Protein AF-0000000084756864 (afdb_homodimer)

Structure (mmCIF, N/CA/C/O backbone):
data_AF-0000000084756864-model_v1
#
loop_
_entity.id
_entity.type
_entity.pdbx_description
1 polymer 'Transcriptional regulator, MarR family protein'
#
loop_
_atom_site.group_PDB
_atom_site.id
_atom_site.type_symbol
_atom_site.label_atom_id
_atom_site.label_alt_id
_atom_site.label_comp_id
_atom_site.label_asym_id
_atom_site.label_entity_id
_atom_site.label_seq_id
_atom_site.pdbx_PDB_ins_code
_atom_site.Cartn_x
_atom_site.Cartn_y
_atom_site.Cartn_z
_atom_site.occupancy
_atom_site.B_iso_or_equiv
_atom_site.auth_seq_id
_atom_site.auth_comp_id
_atom_site.auth_asym_id
_atom_site.auth_atom_id
_atom_site.pdbx_PDB_model_num
ATOM 1 N N . MET A 1 1 ? 2.867 14.766 -10.344 1 48.03 1 MET A N 1
ATOM 2 C CA . MET A 1 1 ? 3.174 15.164 -8.977 1 48.03 1 MET A CA 1
ATOM 3 C C . MET A 1 1 ? 4.668 15.43 -8.812 1 48.03 1 MET A C 1
ATOM 5 O O . MET A 1 1 ? 5.496 14.75 -9.414 1 48.03 1 MET A O 1
ATOM 9 N N . ASP A 1 2 ? 5.016 16.641 -8.594 1 51.66 2 ASP A N 1
ATOM 10 C CA . ASP A 1 2 ? 6.434 16.953 -8.422 1 51.66 2 ASP A CA 1
ATOM 11 C C . ASP A 1 2 ? 7.059 16.078 -7.34 1 51.66 2 ASP A C 1
ATOM 13 O O . ASP A 1 2 ? 6.906 16.344 -6.148 1 51.66 2 ASP A O 1
ATOM 17 N N . ASN A 1 3 ? 7.469 14.797 -7.668 1 53.56 3 ASN A N 1
ATOM 18 C CA . ASN A 1 3 ? 8 13.758 -6.793 1 53.56 3 ASN A CA 1
ATOM 19 C C . ASN A 1 3 ? 9.234 14.234 -6.039 1 53.56 3 ASN A C 1
ATOM 21 O O . ASN A 1 3 ? 9.672 13.594 -5.082 1 53.56 3 ASN A O 1
ATOM 25 N N . ARG A 1 4 ? 9.773 15.375 -6.488 1 53.78 4 ARG A N 1
ATOM 26 C CA . ARG A 1 4 ? 11.039 15.852 -5.934 1 53.78 4 ARG A CA 1
ATOM 27 C C . ARG A 1 4 ? 10.852 16.328 -4.496 1 53.78 4 ARG A C 1
ATOM 29 O O . ARG A 1 4 ? 11.828 16.469 -3.754 1 53.78 4 ARG A O 1
ATOM 36 N N . GLN A 1 5 ? 9.719 16.406 -4.176 1 69.12 5 GLN A N 1
ATOM 37 C CA . GLN A 1 5 ? 9.562 16.969 -2.842 1 69.12 5 GLN A CA 1
ATOM 38 C C . GLN A 1 5 ? 8.977 15.945 -1.872 1 69.12 5 GLN A C 1
ATOM 40 O O . GLN A 1 5 ? 8.633 16.281 -0.74 1 69.12 5 GLN A O 1
ATOM 45 N N . LEU A 1 6 ? 9.25 14.711 -2.332 1 83.38 6 LEU A N 1
ATOM 46 C CA . LEU A 1 6 ? 8.672 13.695 -1.466 1 83.38 6 LEU A CA 1
ATOM 47 C C . LEU A 1 6 ? 9.68 13.227 -0.426 1 83.38 6 LEU A C 1
ATOM 49 O O . LEU A 1 6 ? 10.859 13.062 -0.732 1 83.38 6 LEU A O 1
ATOM 53 N N . ASN A 1 7 ? 9.242 13.094 0.757 1 89.69 7 ASN A N 1
ATOM 54 C CA . ASN A 1 7 ? 10.125 12.484 1.751 1 89.69 7 ASN A CA 1
ATOM 55 C C . ASN A 1 7 ? 10.234 10.977 1.562 1 89.69 7 ASN A C 1
ATOM 57 O O . ASN A 1 7 ? 9.539 10.398 0.721 1 89.69 7 ASN A O 1
ATOM 61 N N . PHE A 1 8 ? 11.156 10.344 2.271 1 94.62 8 PHE A N 1
ATOM 62 C CA . PHE A 1 8 ? 11.523 8.938 2.094 1 94.62 8 PHE A CA 1
ATOM 63 C C . PHE A 1 8 ? 10.297 8.039 2.197 1 94.62 8 PHE A C 1
ATOM 65 O O . PHE A 1 8 ? 10.055 7.215 1.314 1 94.62 8 PHE A O 1
ATOM 72 N N . SER A 1 9 ? 9.523 8.25 3.217 1 94.69 9 SER A N 1
ATOM 73 C CA . SER A 1 9 ? 8.383 7.383 3.467 1 94.69 9 SER A CA 1
ATOM 74 C C . SER A 1 9 ? 7.309 7.559 2.395 1 94.69 9 SER A C 1
ATOM 76 O O . SER A 1 9 ? 6.648 6.594 2.01 1 94.69 9 SER A O 1
ATOM 78 N N . HIS A 1 10 ? 7.145 8.742 1.971 1 90.25 10 HIS A N 1
ATOM 79 C CA . HIS A 1 10 ? 6.18 9 0.91 1 90.25 10 HIS A CA 1
ATOM 80 C C . HIS A 1 10 ? 6.625 8.375 -0.407 1 90.25 10 HIS A C 1
ATOM 82 O O . HIS A 1 10 ? 5.809 7.801 -1.135 1 90.25 10 HIS A O 1
ATOM 88 N N . LEU A 1 11 ? 7.836 8.484 -0.705 1 92.62 11 LEU A N 1
ATOM 89 C CA . LEU A 1 11 ? 8.391 7.879 -1.91 1 92.62 11 LEU A CA 1
ATOM 90 C C . LEU A 1 11 ? 8.242 6.359 -1.875 1 92.62 11 LEU A C 1
ATOM 92 O O . LEU A 1 11 ? 7.875 5.746 -2.877 1 92.62 11 LEU A O 1
ATOM 96 N N . LEU A 1 12 ? 8.617 5.793 -0.747 1 96 12 LEU A N 1
ATOM 97 C CA . LEU A 1 12 ? 8.453 4.359 -0.534 1 96 12 LEU A CA 1
ATOM 98 C C . LEU A 1 12 ? 7.012 3.932 -0.802 1 96 12 LEU A C 1
ATOM 100 O O . LEU A 1 12 ? 6.77 2.975 -1.541 1 96 12 LEU A O 1
ATOM 104 N N . TYR A 1 13 ? 6.117 4.637 -0.302 1 92.5 13 TYR A N 1
ATOM 105 C CA . TYR A 1 13 ? 4.695 4.352 -0.45 1 92.5 13 TYR A CA 1
ATOM 106 C C . TYR A 1 13 ? 4.27 4.453 -1.909 1 92.5 13 TYR A C 1
ATOM 108 O O . TYR A 1 13 ? 3.652 3.527 -2.447 1 92.5 13 TYR A O 1
ATOM 116 N N . LEU A 1 14 ? 4.574 5.562 -2.492 1 89.94 14 LEU A N 1
ATOM 117 C CA . LEU A 1 14 ? 4.125 5.797 -3.861 1 89.94 14 LEU A CA 1
ATOM 118 C C . LEU A 1 14 ? 4.707 4.754 -4.809 1 89.94 14 LEU A C 1
ATOM 120 O O . LEU A 1 14 ? 4.02 4.277 -5.715 1 89.94 14 LEU A O 1
ATOM 124 N N . THR A 1 15 ? 5.988 4.426 -4.637 1 94.88 15 THR A N 1
ATOM 125 C CA . THR A 1 15 ? 6.617 3.438 -5.504 1 94.88 15 THR A CA 1
ATOM 126 C C . THR A 1 15 ? 5.934 2.08 -5.363 1 94.88 15 THR A C 1
ATOM 128 O O . THR A 1 15 ? 5.598 1.444 -6.367 1 94.88 15 THR A O 1
ATOM 131 N N . ALA A 1 16 ? 5.695 1.665 -4.105 1 94.44 16 ALA A N 1
ATOM 132 C CA . ALA A 1 16 ? 5.012 0.398 -3.859 1 94.44 16 ALA A CA 1
ATOM 133 C C . ALA A 1 16 ? 3.59 0.427 -4.41 1 94.44 16 ALA A C 1
ATOM 135 O O . ALA A 1 16 ? 3.123 -0.553 -4.996 1 94.44 16 ALA A O 1
ATOM 136 N N . HIS A 1 17 ? 2.975 1.507 -4.242 1 89.69 17 HIS A N 1
ATOM 137 C CA . HIS A 1 17 ? 1.593 1.677 -4.68 1 89.69 17 HIS A CA 1
ATOM 138 C C . HIS A 1 17 ? 1.479 1.601 -6.199 1 89.69 17 HIS A C 1
ATOM 140 O O . HIS A 1 17 ? 0.663 0.844 -6.727 1 89.69 17 HIS A O 1
ATOM 146 N N . HIS A 1 18 ? 2.26 2.35 -6.863 1 91.56 18 HIS A N 1
ATOM 147 C CA . HIS A 1 18 ? 2.213 2.355 -8.32 1 91.56 18 HIS A CA 1
ATOM 148 C C . HIS A 1 18 ? 2.674 1.019 -8.891 1 91.56 18 HIS A C 1
ATOM 150 O O . HIS A 1 18 ? 2.182 0.582 -9.938 1 91.56 18 HIS A O 1
ATOM 156 N N . TRP A 1 19 ? 3.576 0.36 -8.188 1 94.94 19 TRP A N 1
ATOM 157 C CA . TRP A 1 19 ? 3.988 -0.982 -8.578 1 94.94 19 TRP A CA 1
ATOM 158 C C . TRP A 1 19 ? 2.805 -1.944 -8.555 1 94.94 19 TRP A C 1
ATOM 160 O O . TRP A 1 19 ? 2.574 -2.68 -9.516 1 94.94 19 TRP A O 1
ATOM 170 N N . ARG A 1 20 ? 2.082 -1.943 -7.52 1 91.19 20 ARG A N 1
ATOM 171 C CA . ARG A 1 20 ? 0.898 -2.787 -7.375 1 91.19 20 ARG A CA 1
ATOM 172 C C . ARG A 1 20 ? -0.151 -2.441 -8.43 1 91.19 20 ARG A C 1
ATOM 174 O O . ARG A 1 20 ? -0.788 -3.332 -8.992 1 91.19 20 ARG A O 1
ATOM 181 N N . LEU A 1 21 ? -0.34 -1.173 -8.68 1 89.44 21 LEU A N 1
ATOM 182 C CA . LEU A 1 21 ? -1.29 -0.735 -9.695 1 89.44 21 LEU A CA 1
ATOM 183 C C . LEU A 1 21 ? -0.889 -1.254 -11.07 1 89.44 21 LEU A C 1
ATOM 185 O O . LEU A 1 21 ? -1.748 -1.636 -11.875 1 89.44 21 LEU A O 1
ATOM 189 N N . ALA A 1 22 ? 0.385 -1.188 -11.328 1 93 22 ALA A N 1
ATOM 190 C CA . ALA A 1 22 ? 0.879 -1.677 -12.609 1 93 22 ALA A CA 1
ATOM 191 C C . ALA A 1 22 ? 0.6 -3.168 -12.773 1 93 22 ALA A C 1
ATOM 193 O O . ALA A 1 22 ? 0.204 -3.617 -13.852 1 93 22 ALA A O 1
ATOM 194 N N . VAL A 1 23 ? 0.791 -3.922 -11.727 1 93.94 23 VAL A N 1
ATOM 195 C CA . VAL A 1 23 ? 0.458 -5.344 -11.758 1 93.94 23 VAL A CA 1
ATOM 196 C C . VAL A 1 23 ? -1.039 -5.516 -12.008 1 93.94 23 VAL A C 1
ATOM 198 O O . VAL A 1 23 ? -1.447 -6.312 -12.852 1 93.94 23 VAL A O 1
ATOM 201 N N . ASN A 1 24 ? -1.808 -4.773 -11.289 1 91 24 ASN A N 1
ATOM 202 C CA . ASN A 1 24 ? -3.26 -4.852 -11.414 1 91 24 ASN A CA 1
ATOM 203 C C . ASN A 1 24 ? -3.721 -4.555 -12.836 1 91 24 ASN A C 1
ATOM 205 O O . ASN A 1 24 ? -4.617 -5.223 -13.352 1 91 24 ASN A O 1
ATOM 209 N N . ARG A 1 25 ? -3.109 -3.604 -13.438 1 91.12 25 ARG A N 1
ATOM 210 C CA . ARG A 1 25 ? -3.465 -3.23 -14.805 1 91.12 25 ARG A CA 1
ATOM 211 C C . ARG A 1 25 ? -3.207 -4.379 -15.766 1 91.12 25 ARG A C 1
ATOM 213 O O . ARG A 1 25 ? -3.973 -4.59 -16.719 1 91.12 25 ARG A O 1
ATOM 220 N N . ARG A 1 26 ? -2.188 -5.102 -15.523 1 93.88 26 ARG A N 1
ATOM 221 C CA . ARG A 1 26 ? -1.832 -6.215 -16.391 1 93.88 26 ARG A CA 1
ATOM 222 C C . ARG A 1 26 ? -2.719 -7.426 -16.125 1 93.88 26 ARG A C 1
ATOM 224 O O . ARG A 1 26 ? -2.785 -8.344 -16.938 1 93.88 26 ARG A O 1
ATOM 231 N N . LEU A 1 27 ? -3.383 -7.402 -14.953 1 93.62 27 LEU A N 1
ATOM 232 C CA . LEU A 1 27 ? -4.23 -8.523 -14.57 1 93.62 27 LEU A CA 1
ATOM 233 C C . LEU A 1 27 ? -5.703 -8.195 -14.805 1 93.62 27 LEU A C 1
ATOM 235 O O . LEU A 1 27 ? -6.586 -8.891 -14.289 1 93.62 27 LEU A O 1
ATOM 239 N N . LYS A 1 28 ? -5.973 -7.117 -15.484 1 87.56 28 LYS A N 1
ATOM 240 C CA . LYS A 1 28 ? -7.34 -6.648 -15.703 1 87.56 28 LYS A CA 1
ATOM 241 C C . LYS A 1 28 ? -8.188 -7.727 -16.375 1 87.56 28 LYS A C 1
ATOM 243 O O . LYS A 1 28 ? -9.391 -7.816 -16.109 1 87.56 28 LYS A O 1
ATOM 248 N N . ASN A 1 29 ? -7.609 -8.531 -17.125 1 85.06 29 ASN A N 1
ATOM 249 C CA . ASN A 1 29 ? -8.328 -9.547 -17.891 1 85.06 29 ASN A CA 1
ATOM 250 C C . ASN A 1 29 ? -8.789 -10.695 -17.016 1 85.06 29 ASN A C 1
ATOM 252 O O . ASN A 1 29 ? -9.609 -11.516 -17.422 1 85.06 29 ASN A O 1
ATOM 256 N N . LEU A 1 30 ? -8.32 -10.75 -15.734 1 85.62 30 LEU A N 1
ATOM 257 C CA . LEU A 1 30 ? -8.688 -11.828 -14.828 1 85.62 30 LEU A CA 1
ATOM 258 C C . LEU A 1 30 ? -10.125 -11.656 -14.336 1 85.62 30 LEU A C 1
ATOM 260 O O . LEU A 1 30 ? -10.727 -12.602 -13.828 1 85.62 30 LEU A O 1
ATOM 264 N N . GLY A 1 31 ? -10.648 -10.477 -14.43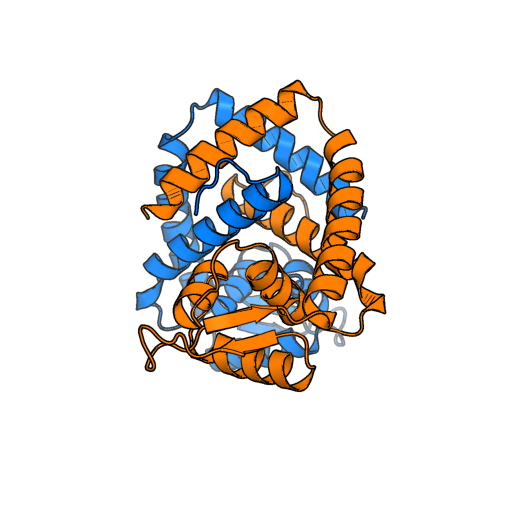 1 83.5 31 GLY A N 1
ATOM 265 C CA . GLY A 1 31 ? -12.016 -10.242 -13.992 1 83.5 31 GLY A CA 1
ATOM 266 C C . GLY A 1 31 ? -12.172 -10.258 -12.484 1 83.5 31 GLY A C 1
ATOM 267 O O . GLY A 1 31 ? -13.25 -10.562 -11.977 1 83.5 31 GLY A O 1
ATOM 268 N N . MET A 1 32 ? -11.148 -10.125 -11.773 1 85.81 32 MET A N 1
ATOM 269 C CA . MET A 1 32 ? -11.234 -10.117 -10.312 1 85.81 32 MET A CA 1
ATOM 270 C C . MET A 1 32 ? -10.539 -8.891 -9.734 1 85.81 32 MET A C 1
ATOM 272 O O . MET A 1 32 ? -9.664 -8.305 -10.375 1 85.81 32 MET A O 1
ATOM 276 N N . SER A 1 33 ? -10.914 -8.578 -8.547 1 85.25 33 SER A N 1
ATOM 277 C CA . SER A 1 33 ? -10.383 -7.391 -7.879 1 85.25 33 SER A CA 1
ATOM 278 C C . SER A 1 33 ? -8.953 -7.625 -7.398 1 85.25 33 SER A C 1
ATOM 280 O O . SER A 1 33 ? -8.516 -8.773 -7.262 1 85.25 33 SER A O 1
ATOM 282 N N . GLN A 1 34 ? -8.312 -6.605 -7.137 1 88.88 34 GLN A N 1
ATOM 283 C CA . GLN A 1 34 ? -6.969 -6.656 -6.566 1 88.88 34 GLN A CA 1
ATOM 284 C C . GLN A 1 34 ? -6.969 -7.398 -5.234 1 88.88 34 GLN A C 1
ATOM 286 O O . GLN A 1 34 ? -6.07 -8.195 -4.961 1 88.88 34 GLN A O 1
ATOM 291 N N . ALA A 1 35 ? -7.961 -7.102 -4.418 1 88.69 35 ALA A N 1
ATOM 292 C CA . ALA A 1 35 ? -8.055 -7.75 -3.113 1 88.69 35 ALA A CA 1
ATOM 293 C C . ALA A 1 35 ? -8.102 -9.273 -3.26 1 88.69 35 ALA A C 1
ATOM 295 O O . ALA A 1 35 ? -7.5 -9.992 -2.463 1 88.69 35 ALA A O 1
ATOM 296 N N . SER A 1 36 ? -8.719 -9.68 -4.309 1 92.5 36 SER A N 1
ATOM 297 C CA . SER A 1 36 ? -8.898 -11.109 -4.523 1 92.5 36 SER A CA 1
ATOM 298 C C . SER A 1 36 ? -7.582 -11.781 -4.887 1 92.5 36 SER A C 1
ATOM 300 O O . SER A 1 36 ? -7.156 -12.727 -4.219 1 92.5 36 SER A O 1
ATOM 302 N N . TRP A 1 37 ? -6.941 -11.289 -5.906 1 93.5 37 TRP A N 1
ATOM 303 C CA . TRP A 1 37 ? -5.734 -12 -6.324 1 93.5 37 TRP A CA 1
ATOM 304 C C . TRP A 1 37 ? -4.613 -11.812 -5.305 1 93.5 37 TRP A C 1
ATOM 306 O O . TRP A 1 37 ? -3.75 -12.68 -5.16 1 93.5 37 TRP A O 1
ATOM 316 N N . VAL A 1 38 ? -4.641 -10.758 -4.586 1 92.5 38 VAL A N 1
ATOM 317 C CA . VAL A 1 38 ? -3.664 -10.57 -3.518 1 92.5 38 VAL A CA 1
ATOM 318 C C . VAL A 1 38 ? -3.879 -11.625 -2.432 1 92.5 38 VAL A C 1
ATOM 320 O O . VAL A 1 38 ? -2.924 -12.25 -1.968 1 92.5 38 VAL A O 1
ATOM 323 N N . ALA A 1 39 ? -5.082 -11.805 -2.066 1 94.44 39 ALA A N 1
ATOM 324 C CA . ALA A 1 39 ? -5.402 -12.773 -1.024 1 94.44 39 ALA A CA 1
ATOM 325 C C . ALA A 1 39 ? -5.078 -14.195 -1.479 1 94.44 39 ALA A C 1
ATOM 327 O O . ALA A 1 39 ? -4.48 -14.969 -0.731 1 94.44 39 ALA A O 1
ATOM 328 N N . VAL A 1 40 ? -5.438 -14.469 -2.672 1 96.31 40 VAL A N 1
ATOM 329 C CA . VAL A 1 40 ? -5.152 -15.797 -3.215 1 96.31 40 VAL A CA 1
ATOM 330 C C . VAL A 1 40 ? -3.643 -16.031 -3.246 1 96.31 40 VAL A C 1
ATOM 332 O O . VAL A 1 40 ? -3.166 -17.109 -2.871 1 96.31 40 VAL A O 1
ATOM 335 N N . SER A 1 41 ? -2.957 -15.031 -3.678 1 94.94 41 SER A N 1
ATOM 336 C CA . SER A 1 41 ? -1.504 -15.141 -3.768 1 94.94 41 SER A CA 1
ATOM 337 C C . SER A 1 41 ? -0.88 -15.359 -2.393 1 94.94 41 SER A C 1
ATOM 339 O O . SER A 1 41 ? 0.043 -16.156 -2.244 1 94.94 41 SER A O 1
ATOM 341 N N . ALA A 1 42 ? -1.378 -14.648 -1.424 1 93.25 42 ALA A N 1
ATOM 342 C CA . ALA A 1 42 ? -0.88 -14.797 -0.059 1 93.25 42 ALA A CA 1
ATOM 343 C C . ALA A 1 42 ? -1.105 -16.219 0.456 1 93.25 42 ALA A C 1
ATOM 345 O O . ALA A 1 42 ? -0.222 -16.797 1.088 1 93.25 42 ALA A O 1
ATOM 346 N N . ILE A 1 43 ? -2.207 -16.734 0.165 1 95.44 43 ILE A N 1
ATOM 347 C CA . ILE A 1 43 ? -2.553 -18.078 0.611 1 95.44 43 ILE A CA 1
ATOM 348 C C . ILE A 1 43 ? -1.698 -19.094 -0.13 1 95.44 43 ILE A C 1
ATOM 350 O O . ILE A 1 43 ? -1.122 -20 0.487 1 95.44 43 ILE A O 1
ATOM 354 N N . ALA A 1 44 ? -1.584 -18.938 -1.419 1 95.06 44 ALA A N 1
ATOM 355 C CA . ALA A 1 44 ? -0.941 -19.922 -2.293 1 95.06 44 ALA A CA 1
ATOM 356 C C . ALA A 1 44 ? 0.568 -19.938 -2.07 1 95.06 44 ALA A C 1
ATOM 358 O O . ALA A 1 44 ? 1.201 -21 -2.189 1 95.06 44 ALA A O 1
ATOM 359 N N . ARG A 1 45 ? 1.112 -18.844 -1.804 1 90.62 45 ARG A N 1
ATOM 360 C CA . ARG A 1 45 ? 2.566 -18.75 -1.738 1 90.62 45 ARG A CA 1
ATOM 361 C C . ARG A 1 45 ? 3.096 -19.312 -0.424 1 90.62 45 ARG A C 1
ATOM 363 O O . ARG A 1 45 ? 4.281 -19.641 -0.313 1 90.62 45 ARG A O 1
ATOM 370 N N . ASN A 1 46 ? 2.24 -19.359 0.567 1 87.88 46 ASN A N 1
ATOM 371 C CA . ASN A 1 46 ? 2.682 -19.859 1.86 1 87.88 46 ASN A CA 1
ATOM 372 C C . ASN A 1 46 ? 2.752 -21.391 1.865 1 87.88 46 ASN A C 1
ATOM 374 O O . ASN A 1 46 ? 1.837 -22.062 1.386 1 87.88 46 ASN A O 1
ATOM 378 N N . GLU A 1 47 ? 3.904 -21.828 2.393 1 85.31 47 GLU A N 1
ATOM 379 C CA . GLU A 1 47 ? 4.082 -23.281 2.465 1 85.31 47 GLU A CA 1
ATOM 380 C C . GLU A 1 47 ? 3.078 -23.906 3.422 1 85.31 47 GLU A C 1
ATOM 382 O O . GLU A 1 47 ? 2.508 -24.969 3.125 1 85.31 47 GLU A O 1
ATOM 387 N N . GLN A 1 48 ? 2.871 -23.312 4.562 1 88.75 48 GLN A N 1
ATOM 388 C CA . GLN A 1 48 ? 1.88 -23.766 5.531 1 88.75 48 GLN A CA 1
ATOM 389 C C . GLN A 1 48 ? 0.563 -23.016 5.367 1 88.75 48 GLN A C 1
ATOM 391 O O . GLN A 1 48 ? 0.559 -21.797 5.152 1 88.75 48 GLN A O 1
ATOM 396 N N . PRO A 1 49 ? -0.524 -23.781 5.469 1 92.62 49 PRO A N 1
ATOM 397 C CA . PRO A 1 49 ? -1.82 -23.109 5.359 1 92.62 49 PRO A CA 1
ATOM 398 C C . PRO A 1 49 ? -2.018 -22.031 6.426 1 92.62 49 PRO A C 1
ATOM 400 O O . PRO A 1 49 ? -1.559 -22.188 7.559 1 92.62 49 PRO A O 1
ATOM 403 N N . LEU A 1 50 ? -2.674 -20.953 6.004 1 93.25 50 LEU A N 1
ATOM 404 C CA . LEU A 1 50 ? -2.92 -19.828 6.895 1 93.25 50 LEU A CA 1
ATOM 405 C C . LEU A 1 50 ? -4.312 -19.922 7.512 1 93.25 50 LEU A C 1
ATOM 407 O O . LEU A 1 50 ? -5.258 -20.359 6.855 1 93.25 50 LEU A O 1
ATOM 411 N N . SER A 1 51 ? -4.336 -19.453 8.758 1 93.69 51 SER A N 1
ATOM 412 C CA . SER A 1 51 ? -5.645 -19.156 9.328 1 93.69 51 SER A CA 1
ATOM 413 C C . SER A 1 51 ? -6.18 -17.812 8.812 1 93.69 51 SER A C 1
ATOM 415 O O . SER A 1 51 ? -5.441 -17.047 8.195 1 93.69 51 SER A O 1
ATOM 417 N N . GLN A 1 52 ? -7.492 -17.656 9.055 1 93.12 52 GLN A N 1
ATOM 418 C CA . GLN A 1 52 ? -8.078 -16.375 8.664 1 93.12 52 GLN A CA 1
ATOM 419 C C . GLN A 1 52 ? -7.367 -15.219 9.359 1 93.12 52 GLN A C 1
ATOM 421 O O . GLN A 1 52 ? -7.102 -14.188 8.742 1 93.12 52 GLN A O 1
ATOM 426 N N . SER A 1 53 ? -7.012 -15.445 10.602 1 91.5 53 SER A N 1
ATOM 427 C CA . SER A 1 53 ? -6.332 -14.406 11.367 1 91.5 53 SER A CA 1
ATOM 428 C C . SER A 1 53 ? -4.93 -14.148 10.828 1 91.5 53 SER A C 1
ATOM 430 O O . SER A 1 53 ? -4.5 -13 10.734 1 91.5 53 SER A O 1
ATOM 432 N N . GLU A 1 54 ? -4.262 -15.148 10.492 1 89.62 54 GLU A N 1
ATOM 433 C CA . GLU A 1 54 ? -2.922 -15.016 9.93 1 89.62 54 GLU A CA 1
ATOM 434 C C . GLU A 1 54 ? -2.957 -14.328 8.57 1 89.62 54 GLU A C 1
ATOM 436 O O . GLU A 1 54 ? -2.078 -13.523 8.25 1 89.62 54 GLU A O 1
ATOM 441 N N . LEU A 1 55 ? -3.92 -14.641 7.77 1 92.38 55 LEU A N 1
ATOM 442 C CA . LEU A 1 55 ? -4.078 -13.977 6.48 1 92.38 55 LEU A CA 1
ATOM 443 C C . LEU A 1 55 ? -4.348 -12.484 6.668 1 92.38 55 LEU A C 1
ATOM 445 O O . LEU A 1 55 ? -3.754 -11.648 5.984 1 92.38 55 LEU A O 1
ATOM 449 N N . ALA A 1 56 ? -5.215 -12.188 7.598 1 88.5 56 ALA A N 1
ATOM 450 C CA . ALA A 1 56 ? -5.535 -10.797 7.895 1 88.5 56 ALA A CA 1
ATOM 451 C C . ALA A 1 56 ? -4.293 -10.023 8.32 1 88.5 56 ALA A C 1
ATOM 453 O O . ALA A 1 56 ? -4.062 -8.898 7.867 1 88.5 56 ALA A O 1
ATOM 454 N N . GLN A 1 57 ? -3.494 -10.672 9.133 1 81.81 57 GLN A N 1
ATOM 455 C CA . GLN A 1 57 ? -2.25 -10.07 9.602 1 81.81 57 GLN A CA 1
ATOM 456 C C . GLN A 1 57 ? -1.283 -9.844 8.438 1 81.81 57 GLN A C 1
ATOM 458 O O . GLN A 1 57 ? -0.686 -8.766 8.328 1 81.81 57 GLN A O 1
ATOM 463 N N . GLU A 1 58 ? -1.2 -10.828 7.633 1 83.19 58 GLU A N 1
ATOM 464 C CA . GLU A 1 58 ? -0.293 -10.719 6.492 1 83.19 58 GLU A CA 1
ATOM 465 C C . GLU A 1 58 ? -0.726 -9.609 5.543 1 83.19 58 GLU A C 1
ATOM 467 O O . GLU A 1 58 ? 0.115 -8.906 4.984 1 83.19 58 GLU A O 1
ATOM 472 N N . LEU A 1 59 ? -2.012 -9.406 5.352 1 83.81 59 LEU A N 1
ATOM 473 C CA . LEU A 1 59 ? -2.531 -8.414 4.418 1 83.81 59 LEU A CA 1
ATOM 474 C C . LEU A 1 59 ? -2.691 -7.062 5.098 1 83.81 59 LEU A C 1
ATOM 476 O O . LEU A 1 59 ? -2.936 -6.051 4.43 1 83.81 59 LEU A O 1
ATOM 480 N N . GLY A 1 60 ? -2.539 -7.047 6.406 1 75.19 60 GLY A N 1
ATOM 481 C CA . GLY A 1 60 ? -2.676 -5.801 7.148 1 75.19 60 GLY A CA 1
ATOM 482 C C . GLY A 1 60 ? -4.098 -5.266 7.156 1 75.19 60 GLY A C 1
ATOM 483 O O . GLY A 1 60 ? -4.312 -4.062 7 1 75.19 60 GLY A O 1
ATOM 484 N N . VAL A 1 61 ? -5.012 -6.121 7.215 1 79.06 61 VAL A N 1
ATOM 485 C CA . VAL A 1 61 ? -6.414 -5.711 7.23 1 79.06 61 VAL A CA 1
ATOM 486 C C . VAL A 1 61 ? -7.109 -6.293 8.453 1 79.06 61 VAL A C 1
ATOM 488 O O . VAL A 1 61 ? -6.578 -7.191 9.109 1 79.06 61 VAL A O 1
ATOM 491 N N . GLU A 1 62 ? -8.219 -5.684 8.781 1 78.25 62 GLU A N 1
ATOM 492 C CA . GLU A 1 62 ? -9.008 -6.152 9.914 1 78.25 62 GLU A CA 1
ATOM 493 C C . GLU A 1 62 ? -9.852 -7.371 9.539 1 78.25 62 GLU A C 1
ATOM 495 O O . GLU A 1 62 ? -10.156 -7.578 8.359 1 78.25 62 GLU A O 1
ATOM 500 N N . SER A 1 63 ? -10.227 -8.133 10.547 1 81.44 63 SER A N 1
ATOM 501 C CA . SER A 1 63 ? -11.008 -9.344 10.359 1 81.44 63 SER A CA 1
ATOM 502 C C . SER A 1 63 ? -12.305 -9.055 9.609 1 81.44 63 SER A C 1
ATOM 504 O O . SER A 1 63 ? -12.734 -9.859 8.773 1 81.44 63 SER A O 1
ATOM 506 N N . ALA A 1 64 ? -12.883 -7.988 9.898 1 83.12 64 ALA A N 1
ATOM 507 C CA . ALA A 1 64 ? -14.156 -7.629 9.281 1 83.12 64 ALA A CA 1
ATOM 508 C C . ALA A 1 64 ? -14.016 -7.48 7.766 1 83.12 64 ALA A C 1
ATOM 510 O O . ALA A 1 64 ? -14.977 -7.66 7.023 1 83.12 64 ALA A O 1
ATOM 511 N N . THR A 1 65 ? -12.836 -7.227 7.32 1 83.88 65 THR A N 1
ATOM 512 C CA . THR A 1 65 ? -12.547 -7.062 5.902 1 83.88 65 THR A CA 1
ATOM 513 C C . THR A 1 65 ? -12.195 -8.406 5.262 1 83.88 65 THR A C 1
ATOM 515 O O . THR A 1 65 ? -12.508 -8.641 4.094 1 83.88 65 THR A O 1
ATOM 518 N N . ILE A 1 66 ? -11.609 -9.227 6.047 1 91.12 66 ILE A N 1
ATOM 519 C CA . ILE A 1 66 ? -11.008 -10.43 5.496 1 91.12 66 ILE A CA 1
ATOM 520 C C . ILE A 1 66 ? -12.07 -11.508 5.316 1 91.12 66 ILE A C 1
ATOM 522 O O . ILE A 1 66 ? -12.016 -12.289 4.363 1 91.12 66 ILE A O 1
ATOM 526 N N . VAL A 1 67 ? -13.039 -11.547 6.195 1 93.69 67 VAL A N 1
ATOM 527 C CA . VAL A 1 67 ? -14.016 -12.633 6.203 1 93.69 67 VAL A CA 1
ATOM 528 C C . VAL A 1 67 ? -14.844 -12.586 4.922 1 93.69 67 VAL A C 1
ATOM 530 O O . VAL A 1 67 ? -14.938 -13.586 4.203 1 93.69 67 VAL A O 1
ATOM 533 N N . PRO A 1 68 ? -15.43 -11.469 4.559 1 94.88 68 PRO A N 1
ATOM 534 C CA . PRO A 1 68 ? -16.172 -11.414 3.299 1 94.88 68 PRO A CA 1
ATOM 535 C C . PRO A 1 68 ? -15.305 -11.719 2.084 1 94.88 68 PRO A C 1
ATOM 537 O O . PRO A 1 68 ? -15.773 -12.336 1.121 1 94.88 68 PRO A O 1
ATOM 540 N N . LEU A 1 69 ? -14.156 -11.328 2.127 1 94.62 69 LEU A N 1
ATOM 541 C CA . LEU A 1 69 ? -13.227 -11.594 1.036 1 94.62 69 LEU A CA 1
ATOM 542 C C . LEU A 1 69 ? -12.977 -13.086 0.887 1 94.62 69 LEU A C 1
ATOM 544 O O . LEU A 1 69 ? -13.039 -13.625 -0.221 1 94.62 69 LEU A O 1
ATOM 548 N N . ILE A 1 70 ? -12.734 -13.711 1.998 1 96.31 70 ILE A N 1
ATOM 549 C CA . ILE A 1 70 ? -12.484 -15.148 1.981 1 96.31 70 ILE A CA 1
ATOM 550 C C . ILE A 1 70 ? -13.734 -15.883 1.491 1 96.31 70 ILE A C 1
ATOM 552 O O . ILE A 1 70 ? -13.641 -16.812 0.685 1 96.31 70 ILE A O 1
ATOM 556 N N . ASN A 1 71 ? -14.898 -15.492 2.014 1 96.94 71 ASN A N 1
ATOM 557 C CA . ASN A 1 71 ? -16.156 -16.094 1.566 1 96.94 71 ASN A CA 1
ATOM 558 C C . ASN A 1 71 ? -16.312 -16 0.052 1 96.94 71 ASN A C 1
ATOM 560 O O . ASN A 1 71 ? -16.703 -16.969 -0.599 1 96.94 71 ASN A O 1
ATOM 564 N N . ARG A 1 72 ? -15.977 -14.945 -0.463 1 96.25 72 ARG A N 1
ATOM 565 C CA . ARG A 1 72 ? -16.062 -14.734 -1.904 1 96.25 72 ARG A CA 1
ATOM 566 C C . ARG A 1 72 ? -15.078 -15.633 -2.65 1 96.25 72 ARG A C 1
ATOM 568 O O . ARG A 1 72 ? -15.422 -16.203 -3.693 1 96.25 72 ARG A O 1
ATOM 575 N N . LEU A 1 73 ? -13.883 -15.773 -2.133 1 97.56 73 LEU A N 1
ATOM 576 C CA . LEU A 1 73 ? -12.867 -16.609 -2.771 1 97.56 73 LEU A CA 1
ATOM 577 C C . LEU A 1 73 ? -13.258 -18.078 -2.736 1 97.56 73 LEU A C 1
ATOM 579 O O . LEU A 1 73 ? -12.961 -18.828 -3.67 1 97.56 73 LEU A O 1
ATOM 583 N N . VAL A 1 74 ? -13.883 -18.438 -1.651 1 97.38 74 VAL A N 1
ATOM 584 C CA . VAL A 1 74 ? -14.383 -19.797 -1.534 1 97.38 74 VAL A CA 1
ATOM 585 C C . VAL A 1 74 ? -15.508 -20.016 -2.541 1 97.38 74 VAL A C 1
ATOM 587 O O . VAL A 1 74 ? -15.539 -21.047 -3.223 1 97.38 74 VAL A O 1
ATOM 590 N N . GLU A 1 75 ? -16.391 -19.109 -2.635 1 97.06 75 GLU A N 1
ATOM 591 C CA . GLU A 1 75 ? -17.484 -19.172 -3.598 1 97.06 75 GLU A CA 1
ATOM 592 C C . GLU A 1 75 ? -16.953 -19.266 -5.027 1 97.06 75 GLU A C 1
ATOM 594 O O . GLU A 1 75 ? -17.531 -19.984 -5.852 1 97.06 75 GLU A O 1
ATOM 599 N N . LEU A 1 76 ? -15.867 -18.656 -5.301 1 96.5 76 LEU A N 1
ATOM 600 C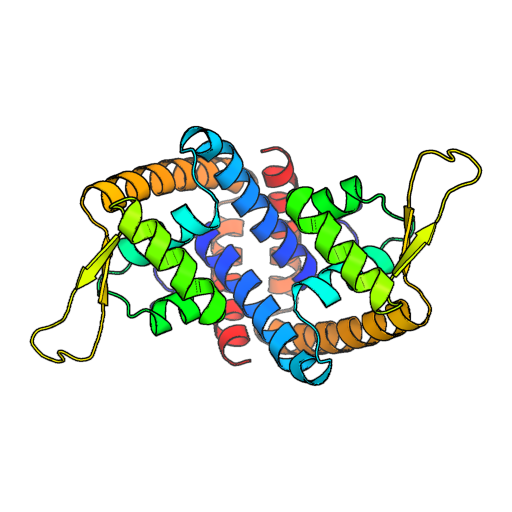 CA . LEU A 1 76 ? -15.258 -18.656 -6.629 1 96.5 76 LEU A CA 1
ATOM 601 C C . LEU A 1 76 ? -14.383 -19.875 -6.828 1 96.5 76 LEU A C 1
ATOM 603 O O . LEU A 1 76 ? -13.734 -20.031 -7.867 1 96.5 76 LEU A O 1
ATOM 607 N N . GLU A 1 77 ? -14.289 -20.703 -5.801 1 97.75 77 GLU A N 1
ATOM 608 C CA . GLU A 1 77 ? -13.547 -21.969 -5.82 1 97.75 77 GLU A CA 1
ATOM 609 C C . GLU A 1 77 ? -12.047 -21.719 -5.977 1 97.75 77 GLU A C 1
ATOM 611 O O . GLU A 1 77 ? -11.352 -22.5 -6.617 1 97.75 77 GLU A O 1
ATOM 616 N N . LEU A 1 78 ? -11.562 -20.641 -5.48 1 98.12 78 LEU A N 1
ATOM 617 C CA . LEU A 1 78 ? -10.141 -20.312 -5.52 1 98.12 78 LEU A CA 1
ATOM 618 C C . LEU A 1 78 ? -9.445 -20.766 -4.238 1 98.12 78 LEU A C 1
ATOM 620 O O . LEU A 1 78 ? -8.242 -21.047 -4.246 1 98.12 78 LEU A O 1
ATOM 624 N N . VAL A 1 79 ? -10.203 -20.719 -3.182 1 98.12 79 VAL A N 1
ATOM 625 C CA . VAL A 1 79 ? -9.711 -21.062 -1.853 1 98.12 79 VAL A CA 1
ATOM 626 C C . VAL A 1 79 ? -10.672 -22.047 -1.183 1 98.12 79 VAL A C 1
ATOM 628 O O . VAL A 1 79 ? -11.875 -22.047 -1.472 1 98.12 79 VAL A O 1
ATOM 631 N N . GLU A 1 80 ? -10.188 -22.859 -0.375 1 97.25 80 GLU A N 1
ATOM 632 C CA . GLU A 1 80 ? -11.016 -23.75 0.437 1 97.25 80 GLU A CA 1
ATOM 633 C C . GLU A 1 80 ? -10.602 -23.703 1.904 1 97.25 80 GLU A C 1
ATOM 635 O O . GLU A 1 80 ? -9.438 -23.438 2.219 1 97.25 80 GLU A O 1
ATOM 640 N N . ARG A 1 81 ? -11.594 -23.875 2.705 1 95.44 81 ARG A N 1
ATOM 641 C CA . ARG A 1 81 ? -11.352 -24 4.137 1 95.44 81 ARG A CA 1
ATOM 642 C C . ARG A 1 81 ? -11.148 -25.469 4.527 1 95.44 81 ARG A C 1
ATOM 644 O O . ARG A 1 81 ? -11.922 -26.328 4.109 1 95.44 81 ARG A O 1
ATOM 651 N N . VAL A 1 82 ? -10.062 -25.625 5.246 1 93.12 82 VAL A N 1
ATOM 652 C CA . VAL A 1 82 ? -9.797 -27 5.656 1 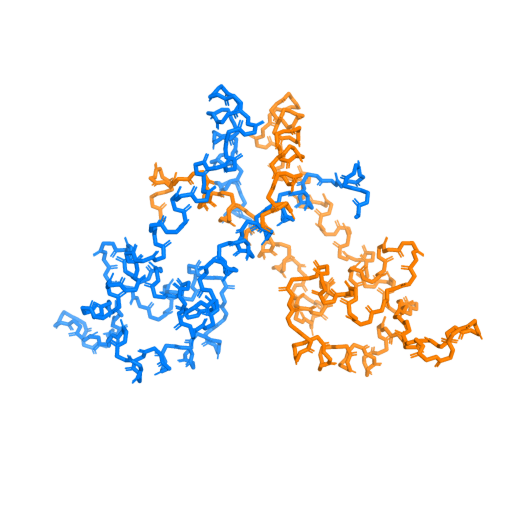93.12 82 VAL A CA 1
ATOM 653 C C . VAL A 1 82 ? -9.633 -27.062 7.172 1 93.12 82 VAL A C 1
ATOM 655 O O . VAL A 1 82 ? -9.164 -26.109 7.793 1 93.12 82 VAL A O 1
ATOM 658 N N . LYS A 1 83 ? -10.164 -28.125 7.805 1 86.5 83 LYS A N 1
ATOM 659 C CA . LYS A 1 83 ? -10.008 -28.375 9.234 1 86.5 83 LYS A CA 1
ATOM 660 C C . LYS A 1 83 ? -8.914 -29.422 9.484 1 86.5 83 LYS A C 1
ATOM 662 O O . LYS A 1 83 ? -9.031 -30.562 9.062 1 86.5 83 LYS A O 1
ATOM 667 N N . PRO A 1 84 ? -7.836 -28.844 10.102 1 76.19 84 PRO A N 1
ATOM 668 C CA . PRO A 1 84 ? -6.824 -29.859 10.398 1 76.19 84 PRO A CA 1
ATOM 669 C C . PRO A 1 84 ? -7.277 -30.844 11.469 1 76.19 84 PRO A C 1
ATOM 671 O O . PRO A 1 84 ? -8.102 -30.5 12.32 1 76.19 84 PRO A O 1
ATOM 674 N N . ASP A 1 85 ? -6.871 -32.031 11.242 1 74.19 85 ASP A N 1
ATOM 675 C CA . ASP A 1 85 ? -7.211 -33.094 12.172 1 74.19 85 ASP A CA 1
ATOM 676 C C . ASP A 1 85 ? -6.742 -32.75 13.586 1 74.19 85 ASP A C 1
ATOM 678 O O . ASP A 1 85 ? -7.383 -33.156 14.562 1 74.19 85 ASP A O 1
ATOM 682 N N . SER A 1 86 ? -5.648 -32.125 13.609 1 72.5 86 SER A N 1
ATOM 683 C CA . SER A 1 86 ? -5.02 -31.859 14.891 1 72.5 86 SER A CA 1
ATOM 684 C C . SER A 1 86 ? -5.809 -30.828 15.688 1 72.5 86 SER A C 1
ATOM 686 O O . SER A 1 86 ? -5.738 -30.797 16.922 1 72.5 86 SER A O 1
ATOM 688 N N . ASP A 1 87 ? -6.336 -29.922 15.07 1 67 87 ASP A N 1
ATOM 689 C CA . ASP A 1 87 ? -7.117 -28.875 15.719 1 67 87 ASP A CA 1
ATOM 690 C C . ASP A 1 87 ? -8.352 -28.516 14.891 1 67 87 ASP A C 1
ATOM 692 O O . ASP A 1 87 ? -8.281 -27.672 13.992 1 67 87 ASP A O 1
ATOM 696 N N . LYS A 1 88 ? -9.414 -29.234 15.273 1 67.25 88 LYS A N 1
ATOM 697 C CA . LYS A 1 88 ? -10.648 -29.109 14.5 1 67.25 88 LYS A CA 1
ATOM 698 C C . LYS A 1 88 ? -11.25 -27.719 14.633 1 67.25 88 LYS A C 1
ATOM 700 O O . LYS A 1 88 ? -12.18 -27.375 13.906 1 67.25 88 LYS A O 1
ATOM 705 N N . ARG A 1 89 ? -10.617 -26.984 15.484 1 63.34 89 ARG A N 1
ATOM 706 C CA . ARG A 1 89 ? -11.18 -25.656 15.688 1 63.34 89 ARG A CA 1
ATOM 707 C C . ARG A 1 89 ? -10.523 -24.641 14.766 1 63.34 89 ARG A C 1
ATOM 709 O O . ARG A 1 89 ? -11.078 -23.562 14.516 1 63.34 89 ARG A O 1
ATOM 716 N N . LYS A 1 90 ? -9.5 -25.109 14.195 1 77.38 90 LYS A N 1
ATOM 717 C CA . LYS A 1 90 ? -8.789 -24.156 13.352 1 77.38 90 LYS A CA 1
ATOM 718 C C . LYS A 1 90 ? -9.219 -24.281 11.891 1 77.38 90 LYS A C 1
ATOM 720 O O . LYS A 1 90 ? -9.352 -25.391 11.375 1 77.38 90 LYS A O 1
ATOM 725 N N . ARG A 1 91 ? -9.703 -23.25 11.383 1 87.44 91 ARG A N 1
ATOM 726 C CA . ARG A 1 91 ? -10.008 -23.219 9.953 1 87.44 91 ARG A CA 1
ATOM 727 C C . ARG A 1 91 ? -8.852 -22.609 9.164 1 87.44 91 ARG A C 1
ATOM 729 O O . ARG A 1 91 ? -8.492 -21.453 9.375 1 87.44 91 ARG A O 1
ATOM 736 N N . LEU A 1 92 ? -8.273 -23.5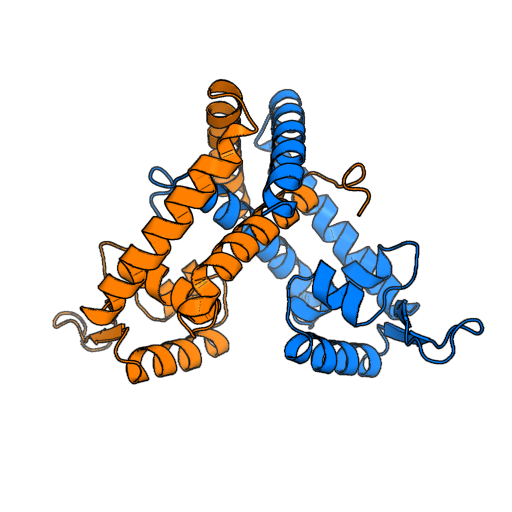94 8.383 1 94.62 92 LEU A N 1
ATOM 737 C CA . LEU A 1 92 ? -7.129 -23.156 7.59 1 94.62 92 LEU A CA 1
ATOM 738 C C . LEU A 1 92 ? -7.527 -22.906 6.141 1 94.62 92 LEU A C 1
ATOM 740 O O . LEU A 1 92 ? -8.516 -23.469 5.66 1 94.62 92 LEU A O 1
ATOM 744 N N . LEU A 1 93 ? -6.805 -22.047 5.52 1 97.06 93 LEU A N 1
ATOM 745 C CA . LEU A 1 93 ? -7.082 -21.672 4.141 1 97.06 93 LEU A CA 1
ATOM 746 C C . LEU A 1 93 ? -6.062 -22.281 3.189 1 97.06 93 LEU A C 1
ATOM 748 O O . LEU A 1 93 ? -4.855 -22.203 3.424 1 97.06 93 LEU A O 1
ATOM 752 N N . VAL A 1 94 ? -6.57 -22.953 2.154 1 96.75 94 VAL A N 1
ATOM 753 C CA . VAL A 1 94 ? -5.691 -23.531 1.145 1 96.75 94 VAL A CA 1
ATOM 754 C C . VAL A 1 94 ? -6.16 -23.109 -0.248 1 96.75 94 VAL A C 1
ATOM 756 O O . VAL A 1 94 ? -7.363 -23 -0.497 1 96.75 94 VAL A O 1
ATOM 759 N N . ALA A 1 95 ? -5.152 -22.906 -1.104 1 97.69 95 ALA A N 1
ATOM 760 C CA . ALA A 1 95 ? -5.5 -22.625 -2.496 1 97.69 95 ALA A CA 1
ATOM 761 C C . ALA A 1 95 ? -5.934 -23.906 -3.219 1 97.69 95 ALA A C 1
ATOM 763 O O . ALA A 1 95 ? -5.289 -24.938 -3.088 1 97.69 95 ALA A O 1
ATOM 764 N N . THR A 1 96 ? -7.066 -23.797 -3.906 1 97.69 96 THR A N 1
ATOM 765 C CA . THR A 1 96 ? -7.473 -24.906 -4.773 1 97.69 96 THR A CA 1
ATOM 766 C C . THR A 1 96 ? -6.594 -24.969 -6.016 1 97.69 96 THR A C 1
ATOM 768 O O . THR A 1 96 ? -5.688 -24.141 -6.188 1 97.69 96 THR A O 1
ATOM 771 N N . ALA A 1 97 ? -6.852 -26.016 -6.852 1 97.81 97 ALA A N 1
ATOM 772 C CA . ALA A 1 97 ? -6.156 -26.078 -8.133 1 97.81 97 ALA A CA 1
ATOM 773 C C . ALA A 1 97 ? -6.402 -24.828 -8.953 1 97.81 97 ALA A C 1
ATOM 775 O O . ALA A 1 97 ? -5.484 -24.297 -9.594 1 97.81 97 ALA A O 1
ATOM 776 N N . LYS A 1 98 ? -7.637 -24.359 -8.859 1 97.44 98 LYS A N 1
ATOM 777 C CA . LYS A 1 98 ? -8 -23.109 -9.547 1 97.44 98 LYS A CA 1
ATOM 778 C C . LYS A 1 98 ? -7.285 -21.922 -8.938 1 97.44 98 LYS A C 1
ATOM 780 O O . LYS A 1 98 ? -6.82 -21.031 -9.664 1 97.44 98 LYS A O 1
ATOM 785 N N . GLY A 1 99 ? -7.191 -21.906 -7.652 1 97.44 99 GLY A N 1
ATOM 786 C CA . GLY A 1 99 ? -6.461 -20.859 -6.953 1 97.44 99 GLY A CA 1
ATOM 787 C C . GLY A 1 99 ? -4.977 -20.859 -7.273 1 97.44 99 GLY A C 1
ATOM 788 O O . GLY A 1 99 ? -4.379 -19.781 -7.434 1 97.44 99 GLY A O 1
ATOM 789 N N . MET A 1 100 ? -4.441 -22.047 -7.406 1 97.38 100 MET A N 1
ATOM 790 C CA . MET A 1 100 ? -3.025 -22.172 -7.742 1 97.38 100 MET A CA 1
ATOM 791 C C . MET A 1 100 ? -2.764 -21.703 -9.172 1 97.38 100 MET A C 1
ATOM 793 O O . MET A 1 100 ? -1.737 -21.078 -9.438 1 97.38 100 MET A O 1
ATOM 797 N N . ALA A 1 101 ? -3.65 -22 -10.023 1 96.81 101 ALA A N 1
ATOM 798 C CA . ALA A 1 101 ? -3.529 -21.531 -11.406 1 96.81 101 ALA A CA 1
ATOM 799 C C . ALA A 1 101 ? -3.539 -20 -11.461 1 96.81 101 ALA A C 1
ATOM 801 O O . ALA A 1 101 ? -2.744 -19.406 -12.188 1 96.81 101 ALA A O 1
ATOM 802 N N . LEU A 1 102 ? -4.434 -19.422 -10.68 1 96.12 102 LEU A N 1
ATOM 803 C CA . LEU A 1 102 ? -4.484 -17.969 -10.586 1 96.12 102 LEU A CA 1
ATOM 804 C C . LEU A 1 102 ? -3.178 -17.406 -10.031 1 96.12 102 LEU A C 1
ATOM 806 O O . LEU A 1 102 ? -2.637 -16.438 -10.562 1 96.12 102 LEU A O 1
ATOM 810 N N . PHE A 1 103 ? -2.701 -18.031 -9.055 1 96.44 103 PHE A N 1
ATOM 811 C CA . PHE A 1 103 ? -1.452 -17.609 -8.438 1 96.44 103 PHE A CA 1
ATOM 812 C C . PHE A 1 103 ? -0.314 -17.625 -9.453 1 96.44 103 PHE A C 1
ATOM 814 O O . PHE A 1 103 ? 0.485 -16.688 -9.516 1 96.44 103 PHE A O 1
ATOM 821 N N . HIS A 1 104 ? -0.243 -18.656 -10.211 1 96.44 104 HIS A N 1
ATOM 822 C CA . HIS A 1 104 ? 0.829 -18.766 -11.195 1 96.44 104 HIS A CA 1
ATOM 823 C C . HIS A 1 104 ? 0.716 -17.672 -12.258 1 96.44 104 HIS A C 1
ATOM 825 O O . HIS A 1 104 ? 1.729 -17.156 -12.727 1 96.44 104 HIS A O 1
ATOM 831 N N . GLN A 1 105 ? -0.505 -17.359 -12.617 1 95.75 105 GLN A N 1
ATOM 832 C CA . GLN A 1 105 ? -0.719 -16.266 -13.555 1 95.75 105 GLN A CA 1
ATOM 833 C C . GLN A 1 105 ? -0.265 -14.93 -12.961 1 95.75 105 GLN A C 1
ATOM 835 O O . GLN A 1 105 ? 0.417 -14.148 -13.633 1 95.75 105 GLN A O 1
ATOM 840 N N . VAL A 1 106 ? -0.611 -14.68 -11.758 1 95.38 106 VAL A N 1
ATOM 841 C CA . VAL A 1 106 ? -0.231 -13.453 -11.07 1 95.38 106 VAL A CA 1
ATOM 842 C C . VAL A 1 106 ? 1.289 -13.375 -10.945 1 95.38 106 VAL A C 1
ATOM 844 O O . VAL A 1 106 ? 1.89 -12.328 -11.211 1 95.38 106 VAL A O 1
ATOM 847 N N . LYS A 1 107 ? 1.842 -14.469 -10.57 1 95.19 107 LYS A N 1
ATOM 848 C CA . LYS A 1 107 ? 3.289 -14.539 -10.391 1 95.19 107 LYS A CA 1
ATOM 849 C C . LYS A 1 107 ? 4.02 -14.242 -11.695 1 95.19 107 LYS A C 1
ATOM 851 O O . LYS A 1 107 ? 5.023 -13.531 -11.703 1 95.19 107 LYS A O 1
ATOM 856 N N . ALA A 1 108 ? 3.562 -14.82 -12.766 1 96.44 108 ALA A N 1
ATOM 857 C CA . ALA A 1 108 ? 4.188 -14.609 -14.062 1 96.44 108 ALA A CA 1
ATOM 858 C C . ALA A 1 108 ? 4.148 -13.133 -14.453 1 96.44 108 ALA A C 1
ATOM 860 O O . ALA A 1 108 ? 5.152 -12.578 -14.906 1 96.44 108 ALA A O 1
ATOM 861 N N . 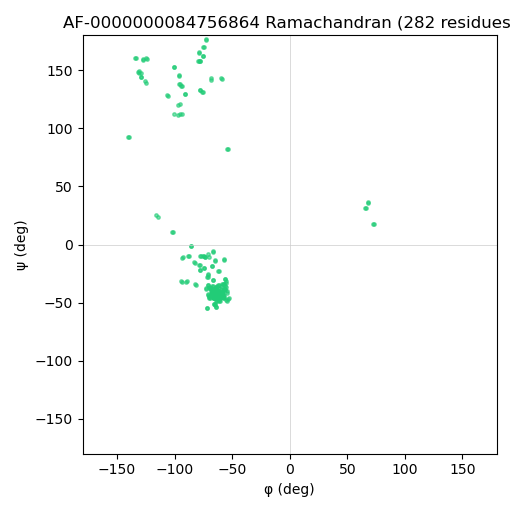VAL A 1 109 ? 2.998 -12.523 -14.266 1 95.94 109 VAL A N 1
ATOM 862 C CA . VAL A 1 109 ? 2.818 -11.117 -14.594 1 95.94 109 VAL A CA 1
ATOM 863 C C . VAL A 1 109 ? 3.703 -10.258 -13.695 1 95.94 109 VAL A C 1
ATOM 865 O O . VAL A 1 109 ? 4.375 -9.336 -14.164 1 95.94 109 VAL A O 1
ATOM 868 N N . ALA A 1 110 ? 3.711 -10.562 -12.422 1 95.5 110 ALA A N 1
ATOM 869 C CA . ALA A 1 110 ? 4.496 -9.812 -11.445 1 95.5 110 ALA A CA 1
ATOM 870 C C . ALA A 1 110 ? 5.988 -9.945 -11.727 1 95.5 110 ALA A C 1
ATOM 872 O O . ALA A 1 110 ? 6.734 -8.961 -11.625 1 95.5 110 ALA A O 1
ATOM 873 N N . ASP A 1 111 ? 6.395 -11.141 -12.062 1 96.25 111 ASP A N 1
ATOM 874 C CA . ASP A 1 111 ? 7.801 -11.383 -12.375 1 96.25 111 ASP A CA 1
ATOM 875 C C . ASP A 1 111 ? 8.234 -10.609 -13.617 1 96.25 111 ASP A C 1
ATOM 877 O O . ASP A 1 111 ? 9.297 -9.992 -13.625 1 96.25 111 ASP A O 1
ATOM 881 N N . ASP A 1 112 ? 7.406 -10.656 -14.617 1 97 112 ASP A N 1
ATOM 882 C CA . ASP A 1 112 ? 7.695 -9.938 -15.859 1 97 112 ASP A CA 1
ATOM 883 C C . ASP A 1 112 ? 7.816 -8.438 -15.609 1 97 112 ASP A C 1
ATOM 885 O O . ASP A 1 112 ? 8.75 -7.793 -16.078 1 97 112 ASP A O 1
ATOM 889 N N . LEU A 1 113 ? 6.898 -7.879 -14.844 1 96.94 113 LEU A N 1
ATOM 890 C CA . LEU A 1 113 ? 6.906 -6.453 -14.539 1 96.94 113 LEU A CA 1
ATOM 891 C C . LEU A 1 113 ? 8.141 -6.078 -13.727 1 96.94 113 LEU A C 1
ATOM 893 O O . LEU A 1 113 ? 8.766 -5.043 -13.977 1 96.94 113 LEU A O 1
ATOM 897 N N . ARG A 1 114 ? 8.43 -6.875 -12.766 1 96.81 114 ARG A N 1
ATOM 898 C CA . ARG A 1 114 ? 9.594 -6.625 -11.922 1 96.81 114 ARG A CA 1
ATOM 899 C C . ARG A 1 114 ? 10.875 -6.566 -12.75 1 96.81 114 ARG A C 1
ATOM 901 O O . ARG A 1 114 ? 11.695 -5.66 -12.57 1 96.81 114 ARG A O 1
ATOM 908 N N . GLU A 1 115 ? 10.969 -7.492 -13.625 1 96.44 115 GLU A N 1
ATOM 909 C CA . GLU A 1 115 ? 12.141 -7.516 -14.492 1 96.44 115 GLU A CA 1
ATOM 910 C C . GLU A 1 115 ? 12.211 -6.262 -15.359 1 96.44 115 GLU A C 1
ATOM 912 O O . GLU A 1 115 ? 13.289 -5.691 -15.547 1 96.44 115 GLU A O 1
ATOM 917 N N . GLU A 1 116 ? 11.109 -5.82 -15.844 1 97.12 116 GLU A N 1
ATOM 918 C CA . GLU A 1 116 ? 11.047 -4.617 -16.672 1 97.12 116 GLU A CA 1
ATOM 919 C C . GLU A 1 116 ? 11.422 -3.375 -15.867 1 97.12 116 GLU A C 1
ATOM 921 O O . GLU A 1 116 ? 12.242 -2.568 -16.312 1 97.12 116 GLU A O 1
ATOM 926 N N . ILE A 1 117 ? 10.906 -3.225 -14.688 1 97.44 117 ILE A N 1
ATOM 927 C CA . ILE A 1 117 ? 11.062 -2.02 -13.875 1 97.44 117 ILE A CA 1
ATOM 928 C C . ILE A 1 117 ? 12.492 -1.943 -13.336 1 97.44 117 ILE A C 1
ATOM 930 O O . ILE A 1 117 ? 13.078 -0.862 -13.281 1 97.44 117 ILE A O 1
ATOM 934 N N . LEU A 1 118 ? 13.031 -3.062 -12.984 1 97.56 118 LEU A N 1
ATOM 935 C CA . LEU A 1 118 ? 14.336 -3.084 -12.32 1 97.56 118 LEU A CA 1
ATOM 936 C C . LEU A 1 118 ? 15.453 -2.787 -13.305 1 97.56 118 LEU A C 1
ATOM 938 O O . LEU A 1 118 ? 16.594 -2.518 -12.898 1 97.56 118 LEU A O 1
ATOM 942 N N . THR A 1 119 ? 15.156 -2.768 -14.633 1 97.12 119 THR A N 1
ATOM 943 C CA . THR A 1 119 ? 16.141 -2.352 -15.617 1 97.12 119 THR A CA 1
ATOM 944 C C . THR A 1 119 ? 16.5 -0.88 -15.438 1 97.12 119 THR A C 1
ATOM 946 O O . THR A 1 119 ? 17.516 -0.412 -15.969 1 97.12 119 THR A O 1
ATOM 949 N N . ALA A 1 120 ? 15.727 -0.134 -14.664 1 97.31 120 ALA A N 1
ATOM 950 C CA . ALA A 1 120 ? 15.922 1.298 -14.453 1 97.31 120 ALA A CA 1
ATOM 951 C C . ALA A 1 120 ? 17.062 1.556 -13.469 1 97.31 120 ALA A C 1
ATOM 953 O O . ALA A 1 120 ? 17.531 2.689 -13.336 1 97.31 120 ALA A O 1
ATOM 954 N N . ILE A 1 121 ? 17.531 0.481 -12.828 1 98 121 ILE A N 1
ATOM 955 C CA . ILE A 1 121 ? 18.609 0.644 -11.859 1 98 121 ILE A CA 1
ATOM 956 C C . ILE A 1 121 ? 19.688 -0.413 -12.094 1 98 121 ILE A C 1
ATOM 958 O O . ILE A 1 121 ? 19.422 -1.437 -12.734 1 98 121 ILE A O 1
ATOM 962 N N . THR A 1 122 ? 20.922 -0.2 -11.586 1 98.12 122 THR A N 1
ATOM 963 C CA . THR A 1 122 ? 22.016 -1.141 -11.75 1 98.12 122 THR A CA 1
ATOM 964 C C . THR A 1 122 ? 21.875 -2.312 -10.781 1 98.12 122 THR A C 1
ATOM 966 O O . THR A 1 122 ? 21.172 -2.211 -9.773 1 98.12 122 THR A O 1
ATOM 969 N N . PRO A 1 123 ? 22.547 -3.441 -11.156 1 97.31 123 PRO A N 1
ATOM 970 C CA . PRO A 1 123 ? 22.531 -4.57 -10.219 1 97.31 123 PRO A CA 1
ATOM 971 C C . PRO A 1 123 ? 23.047 -4.188 -8.836 1 97.31 123 PRO A C 1
ATOM 973 O O . PRO A 1 123 ? 22.547 -4.688 -7.824 1 97.31 123 PRO A O 1
ATOM 976 N N . GLU A 1 124 ? 23.953 -3.277 -8.789 1 97.62 124 GLU A N 1
ATOM 977 C CA . GLU A 1 124 ? 24.5 -2.818 -7.516 1 97.62 124 GLU A CA 1
ATOM 978 C C . GLU A 1 124 ? 23.469 -2.01 -6.734 1 97.62 124 GLU A C 1
ATOM 980 O O . GLU A 1 124 ? 23.312 -2.197 -5.527 1 97.62 124 GLU A O 1
ATOM 985 N N . GLU A 1 125 ? 22.781 -1.12 -7.402 1 98 125 GLU A N 1
ATOM 986 C CA . GLU A 1 125 ? 21.703 -0.35 -6.785 1 98 125 GLU A CA 1
ATOM 987 C C . GLU A 1 125 ? 20.609 -1.267 -6.238 1 98 125 GLU A C 1
ATOM 989 O O . GLU A 1 125 ? 20.109 -1.048 -5.137 1 98 125 GLU A O 1
ATOM 994 N N . ARG A 1 126 ? 20.344 -2.254 -7.012 1 97.44 126 ARG A N 1
ATOM 995 C CA . ARG A 1 126 ? 19.297 -3.207 -6.633 1 97.44 126 ARG A CA 1
ATOM 996 C C . ARG A 1 126 ? 19.672 -3.947 -5.355 1 97.44 126 ARG A C 1
ATOM 998 O O . ARG A 1 126 ? 18.875 -4.047 -4.426 1 97.44 126 ARG A O 1
ATOM 1005 N N . GLU A 1 127 ? 20.844 -4.438 -5.344 1 96.94 127 GLU A N 1
ATOM 1006 C CA . GLU A 1 127 ? 21.312 -5.203 -4.195 1 96.94 127 GLU A CA 1
ATOM 1007 C C . GLU A 1 127 ? 21.375 -4.34 -2.938 1 96.94 127 GLU A C 1
ATOM 1009 O O . GLU A 1 127 ? 20.938 -4.762 -1.865 1 96.94 127 GLU A O 1
ATOM 1014 N N . GLN A 1 128 ? 21.859 -3.146 -3.066 1 97.5 128 GLN A N 1
ATOM 1015 C CA . GLN A 1 128 ? 21.969 -2.232 -1.933 1 97.5 128 GLN A CA 1
ATOM 1016 C C . GLN A 1 128 ? 20.578 -1.84 -1.416 1 97.5 128 GLN A C 1
ATOM 1018 O O . GLN A 1 128 ? 20.359 -1.81 -0.205 1 97.5 128 GLN A O 1
ATOM 1023 N N . THR A 1 129 ? 19.719 -1.519 -2.316 1 98 129 THR A N 1
ATOM 1024 C CA . THR A 1 129 ? 18.359 -1.124 -1.926 1 98 129 THR A CA 1
ATOM 1025 C C . THR A 1 129 ? 17.625 -2.291 -1.279 1 98 129 THR A C 1
ATOM 1027 O O . THR A 1 129 ? 16.875 -2.104 -0.319 1 98 129 THR A O 1
ATOM 1030 N N . HIS A 1 130 ? 17.875 -3.463 -1.834 1 97.12 130 HIS A N 1
ATOM 1031 C CA . HIS A 1 130 ? 17.297 -4.664 -1.247 1 97.12 130 HIS A CA 1
ATOM 1032 C C . HIS A 1 130 ? 17.703 -4.82 0.213 1 97.12 130 HIS A C 1
ATOM 1034 O O . HIS A 1 130 ? 16.859 -5.062 1.078 1 97.12 130 HIS A O 1
ATOM 1040 N N . ARG A 1 131 ? 18.953 -4.633 0.48 1 97 131 ARG A N 1
ATOM 1041 C CA . ARG A 1 131 ? 19.469 -4.75 1.837 1 97 131 ARG A CA 1
ATOM 1042 C C . ARG A 1 131 ? 18.875 -3.688 2.75 1 97 131 ARG A C 1
ATOM 1044 O O . ARG A 1 131 ? 18.531 -3.973 3.898 1 97 131 ARG A O 1
ATOM 1051 N N . VAL A 1 132 ? 18.766 -2.533 2.25 1 98 132 VAL A N 1
ATOM 1052 C CA . VAL A 1 132 ? 18.219 -1.431 3.027 1 98 132 VAL A CA 1
ATOM 1053 C C . VAL A 1 132 ? 16.75 -1.715 3.348 1 98 132 VAL A C 1
ATOM 1055 O O . VAL A 1 132 ? 16.297 -1.508 4.48 1 98 132 VAL A O 1
ATOM 1058 N N . LEU A 1 133 ? 15.984 -2.191 2.352 1 97.5 133 LEU A N 1
ATOM 1059 C CA . LEU A 1 133 ? 14.578 -2.51 2.562 1 97.5 133 LEU A CA 1
ATOM 1060 C C . LEU A 1 133 ? 14.422 -3.613 3.604 1 97.5 133 LEU A C 1
ATOM 1062 O O . LEU A 1 133 ? 13.484 -3.584 4.41 1 97.5 133 LEU A O 1
ATOM 1066 N N . GLU A 1 134 ? 15.328 -4.559 3.57 1 95.88 134 GLU A N 1
ATOM 1067 C CA . GLU A 1 134 ? 15.297 -5.613 4.582 1 95.88 134 GLU A CA 1
ATOM 1068 C C . GLU A 1 134 ? 15.477 -5.039 5.984 1 95.88 134 GLU A C 1
ATOM 1070 O O . GLU A 1 134 ? 14.742 -5.406 6.906 1 95.88 134 GLU A O 1
ATOM 1075 N N . LYS A 1 135 ? 16.453 -4.141 6.129 1 97 135 LYS A N 1
ATOM 1076 C CA . LYS A 1 135 ? 16.703 -3.486 7.41 1 97 135 LYS A CA 1
ATOM 1077 C C . LYS A 1 135 ? 15.484 -2.688 7.863 1 97 135 LYS A C 1
ATOM 1079 O O . LYS A 1 135 ? 15.086 -2.752 9.023 1 97 135 LYS A O 1
ATOM 1084 N N . LEU A 1 136 ? 14.914 -1.972 6.934 1 97.5 136 LEU A N 1
ATOM 1085 C CA . LEU A 1 136 ? 13.773 -1.116 7.254 1 97.5 136 LEU A CA 1
ATOM 1086 C C . LEU A 1 136 ? 12.555 -1.951 7.621 1 97.5 136 LEU A C 1
ATOM 1088 O O . LEU A 1 136 ? 11.812 -1.604 8.539 1 97.5 136 LEU A O 1
ATOM 1092 N N . LEU A 1 137 ? 12.344 -2.977 6.871 1 94.88 137 LEU A N 1
ATOM 1093 C CA . LEU A 1 137 ? 11.219 -3.857 7.18 1 94.88 137 LEU A CA 1
ATOM 1094 C C . LEU A 1 137 ? 11.352 -4.438 8.586 1 94.88 137 LEU A C 1
ATOM 1096 O O . LEU A 1 137 ? 10.383 -4.445 9.352 1 94.88 137 LEU A O 1
ATOM 1100 N N . HIS A 1 138 ? 12.523 -4.879 8.883 1 94 138 HIS A N 1
ATOM 1101 C CA . HIS A 1 138 ? 12.781 -5.418 10.211 1 94 138 HIS A CA 1
ATOM 1102 C C . HIS A 1 138 ? 12.484 -4.383 11.289 1 94 138 HIS A C 1
ATOM 1104 O O . HIS A 1 138 ? 11.852 -4.703 12.305 1 94 138 HIS A O 1
ATOM 1110 N N . GLU A 1 139 ? 12.883 -3.168 11.07 1 95.81 139 GLU A N 1
ATOM 1111 C CA . GLU A 1 139 ? 12.703 -2.1 12.047 1 95.81 139 GLU A CA 1
ATOM 1112 C C . GLU A 1 139 ? 11.234 -1.7 12.164 1 95.81 139 GLU A C 1
ATOM 1114 O O . GLU A 1 139 ? 10.727 -1.489 13.266 1 95.81 139 GLU A O 1
ATOM 1119 N N . VAL A 1 140 ? 10.555 -1.582 11.016 1 94.81 140 VAL A N 1
ATOM 1120 C CA . VAL A 1 140 ? 9.188 -1.065 11.023 1 94.81 140 VAL A CA 1
ATOM 1121 C C . VAL A 1 140 ? 8.25 -2.102 11.633 1 94.81 140 VAL A C 1
ATOM 1123 O O . VAL A 1 140 ? 7.25 -1.745 12.266 1 94.81 140 VAL A O 1
ATOM 1126 N N . GLU A 1 141 ? 8.531 -3.369 11.555 1 89.06 141 GLU A N 1
ATOM 1127 C CA . GLU A 1 141 ? 7.711 -4.434 12.117 1 89.06 141 GLU A CA 1
ATOM 1128 C C . GLU A 1 141 ? 7.723 -4.391 13.648 1 89.06 141 GLU A C 1
ATOM 1130 O O . GLU A 1 141 ? 6.832 -4.941 14.297 1 89.06 141 GLU A O 1
ATOM 1135 N N . LYS A 1 142 ? 8.742 -3.68 14.188 1 90.75 142 LYS A N 1
ATOM 1136 C CA . LYS A 1 142 ? 8.844 -3.543 15.641 1 90.75 142 LYS A CA 1
ATOM 1137 C C . LYS A 1 142 ? 7.957 -2.414 16.156 1 90.75 142 LYS A C 1
ATOM 1139 O O . LYS A 1 142 ? 7.77 -2.264 17.359 1 90.75 142 LYS A O 1
ATOM 1144 N N . LYS A 1 143 ? 7.578 -1.661 15.195 1 88.25 143 LYS A N 1
ATOM 1145 C CA . LYS A 1 143 ? 6.875 -0.444 15.586 1 88.25 143 LYS A CA 1
ATOM 1146 C C . LYS A 1 143 ? 5.367 -0.667 15.617 1 88.25 143 LYS A C 1
ATOM 1148 O O . LYS A 1 143 ? 4.738 -0.549 16.672 1 88.25 143 LYS A O 1
ATOM 1153 N N . MET B 1 1 ? 7.539 -14.109 9.156 1 47.69 1 MET B N 1
ATOM 1154 C CA . MET B 1 1 ? 7.664 -14.438 7.742 1 47.69 1 MET B CA 1
ATOM 1155 C C . MET B 1 1 ? 9.125 -14.414 7.305 1 47.69 1 MET B C 1
ATOM 1157 O O . MET B 1 1 ? 9.898 -13.562 7.75 1 47.69 1 MET B O 1
ATOM 1161 N N . ASP B 1 2 ? 9.648 -15.523 6.984 1 51.09 2 ASP B N 1
ATOM 1162 C CA . ASP B 1 2 ? 11.047 -15.555 6.562 1 51.09 2 ASP B CA 1
ATOM 1163 C C . ASP B 1 2 ? 11.289 -14.586 5.406 1 51.09 2 ASP B C 1
ATOM 1165 O O . ASP B 1 2 ? 10.984 -14.898 4.254 1 51.09 2 ASP B O 1
ATOM 1169 N N . ASN B 1 3 ? 11.492 -13.258 5.695 1 53.34 3 ASN B N 1
ATOM 1170 C CA . ASN B 1 3 ? 11.648 -12.141 4.766 1 53.34 3 ASN B CA 1
ATOM 1171 C C . ASN B 1 3 ? 12.805 -12.383 3.795 1 53.34 3 ASN B C 1
ATOM 1173 O O . ASN B 1 3 ? 12.938 -11.68 2.791 1 53.34 3 ASN B O 1
ATOM 1177 N N . ARG B 1 4 ? 13.625 -13.398 4.113 1 53.56 4 ARG B N 1
ATOM 1178 C CA . ARG B 1 4 ? 14.836 -13.617 3.336 1 53.56 4 ARG B CA 1
ATOM 1179 C C . ARG B 1 4 ? 14.508 -14.148 1.943 1 53.56 4 ARG B C 1
ATOM 1181 O O . ARG B 1 4 ? 15.344 -14.086 1.037 1 53.56 4 ARG B O 1
ATOM 1188 N N . GLN B 1 5 ? 13.359 -14.43 1.822 1 69.75 5 GLN B N 1
ATOM 1189 C CA . GLN B 1 5 ? 13.102 -15.031 0.519 1 69.75 5 GLN B CA 1
ATOM 1190 C C . GLN B 1 5 ? 12.156 -14.164 -0.311 1 69.75 5 GLN B C 1
ATOM 1192 O O . GLN B 1 5 ? 11.695 -14.578 -1.374 1 69.75 5 GLN B O 1
ATOM 1197 N N . LEU B 1 6 ? 12.258 -12.891 0.11 1 83.88 6 LEU B N 1
ATOM 1198 C CA . LEU B 1 6 ? 11.328 -12.031 -0.617 1 83.88 6 LEU B CA 1
ATOM 1199 C C . LEU B 1 6 ? 12.016 -11.383 -1.815 1 83.88 6 LEU B C 1
ATOM 1201 O O . LEU B 1 6 ? 13.18 -10.977 -1.725 1 83.88 6 LEU B O 1
ATOM 1205 N N . ASN B 1 7 ? 11.352 -11.367 -2.887 1 89.94 7 ASN B N 1
ATOM 1206 C CA . ASN B 1 7 ? 11.898 -10.617 -4.012 1 89.94 7 ASN B CA 1
ATOM 1207 C C . ASN B 1 7 ? 11.742 -9.109 -3.816 1 89.94 7 ASN B C 1
ATOM 1209 O O . ASN B 1 7 ? 11.117 -8.672 -2.848 1 89.94 7 ASN B O 1
ATOM 1213 N N . PHE B 1 8 ? 12.375 -8.305 -4.664 1 94.69 8 PHE B N 1
ATOM 1214 C CA . PHE B 1 8 ? 12.492 -6.855 -4.527 1 94.69 8 PHE B CA 1
ATOM 1215 C C . PHE B 1 8 ? 11.109 -6.219 -4.391 1 94.69 8 PHE B C 1
ATOM 1217 O O . PHE B 1 8 ? 10.875 -5.441 -3.463 1 94.69 8 PHE B O 1
ATOM 1224 N N . SER B 1 9 ? 10.227 -6.609 -5.258 1 94.75 9 SER B N 1
ATOM 1225 C CA . SER B 1 9 ? 8.906 -5.988 -5.277 1 94.75 9 SER B CA 1
ATOM 1226 C C . SER B 1 9 ? 8.102 -6.352 -4.035 1 94.75 9 SER B C 1
ATOM 1228 O O . SER B 1 9 ? 7.34 -5.531 -3.518 1 94.75 9 SER B O 1
ATOM 1230 N N . HIS B 1 10 ? 8.25 -7.535 -3.605 1 90.38 10 HIS B N 1
ATOM 1231 C CA . HIS B 1 10 ? 7.562 -7.961 -2.393 1 90.38 10 HIS B CA 1
ATOM 1232 C C . HIS B 1 10 ? 8.109 -7.238 -1.165 1 90.38 10 HIS B C 1
ATOM 1234 O O . HIS B 1 10 ? 7.344 -6.824 -0.29 1 90.38 10 HIS B O 1
ATOM 1240 N N . LEU B 1 11 ? 9.352 -7.098 -1.104 1 92.75 11 LEU B N 1
ATOM 1241 C CA . LEU B 1 11 ? 9.992 -6.375 -0.007 1 92.75 11 LEU B CA 1
ATOM 1242 C C . LEU B 1 11 ? 9.547 -4.914 0.013 1 92.75 11 LEU B C 1
ATOM 1244 O O . LEU B 1 11 ? 9.25 -4.367 1.077 1 92.75 11 LEU B O 1
ATOM 1248 N N . LEU B 1 12 ? 9.578 -4.309 -1.154 1 96.06 12 LEU B N 1
ATOM 1249 C CA . LEU B 1 12 ? 9.102 -2.939 -1.307 1 96.06 12 LEU B CA 1
ATOM 1250 C C . LEU B 1 12 ? 7.684 -2.795 -0.771 1 96.06 12 LEU B C 1
ATOM 1252 O O . LEU B 1 12 ? 7.402 -1.89 0.018 1 96.06 12 LEU B O 1
ATOM 1256 N N . TYR B 1 13 ? 6.875 -3.662 -1.112 1 92.62 13 TYR B N 1
ATOM 1257 C CA . TYR B 1 13 ? 5.473 -3.656 -0.704 1 92.62 13 TYR B CA 1
ATOM 1258 C C . TYR B 1 13 ? 5.344 -3.812 0.806 1 92.62 13 TYR B C 1
ATOM 1260 O O . TYR B 1 13 ? 4.668 -3.018 1.464 1 92.62 13 TYR B O 1
ATOM 1268 N N . LEU B 1 14 ? 5.961 -4.836 1.31 1 90.12 14 LEU B N 1
ATOM 1269 C CA . LEU B 1 14 ? 5.824 -5.125 2.732 1 90.12 14 LEU B CA 1
ATOM 1270 C C . LEU B 1 14 ? 6.352 -3.971 3.576 1 90.12 14 LEU B C 1
ATOM 1272 O O . LEU B 1 14 ? 5.758 -3.619 4.598 1 90.12 14 LEU B O 1
ATOM 1276 N N . THR B 1 15 ? 7.488 -3.404 3.17 1 94.94 15 THR B N 1
ATOM 1277 C CA . THR B 1 15 ? 8.062 -2.297 3.926 1 94.94 15 THR B CA 1
ATOM 1278 C C . THR B 1 15 ? 7.109 -1.103 3.936 1 94.94 15 THR B C 1
ATOM 1280 O O . THR B 1 15 ? 6.844 -0.523 4.992 1 94.94 15 THR B O 1
ATOM 1283 N N . ALA B 1 16 ? 6.57 -0.772 2.754 1 94.44 16 ALA B N 1
ATOM 1284 C CA . ALA B 1 16 ? 5.621 0.333 2.658 1 94.44 16 ALA B CA 1
ATOM 1285 C C . ALA B 1 16 ? 4.355 0.038 3.455 1 94.44 16 ALA B C 1
ATOM 1287 O O . ALA B 1 16 ? 3.822 0.919 4.133 1 94.44 16 ALA B O 1
ATOM 1288 N N . HIS B 1 17 ? 3.945 -1.138 3.389 1 89.81 17 HIS B N 1
ATOM 1289 C CA . HIS B 1 17 ? 2.725 -1.565 4.062 1 89.81 17 HIS B CA 1
ATOM 1290 C C . HIS B 1 17 ? 2.873 -1.484 5.578 1 89.81 17 HIS B C 1
ATOM 1292 O O . HIS B 1 17 ? 2.035 -0.889 6.258 1 89.81 17 HIS B O 1
ATOM 1298 N N . HIS B 1 18 ? 3.891 -2.053 6.078 1 91.69 18 HIS B N 1
ATOM 1299 C CA . HIS B 1 18 ? 4.109 -2.039 7.52 1 91.69 18 HIS B CA 1
ATOM 1300 C C . HIS B 1 18 ? 4.395 -0.628 8.023 1 91.69 18 HIS B C 1
ATOM 1302 O O . HIS B 1 18 ? 4.02 -0.275 9.141 1 91.69 18 HIS B O 1
ATOM 1308 N N . TRP B 1 19 ? 5.008 0.181 7.172 1 94.94 19 TRP B N 1
ATOM 1309 C CA . TRP B 1 19 ? 5.215 1.586 7.508 1 94.94 19 TRP B CA 1
ATOM 1310 C C . TRP B 1 19 ? 3.883 2.299 7.711 1 94.94 19 TRP B C 1
ATOM 1312 O O . TRP B 1 19 ? 3.688 2.992 8.711 1 94.94 19 TRP B O 1
ATOM 1322 N N . ARG B 1 20 ? 3 2.131 6.824 1 91.25 20 ARG B N 1
ATOM 1323 C CA . ARG B 1 20 ? 1.668 2.721 6.906 1 91.25 20 ARG B CA 1
ATOM 1324 C C . ARG B 1 20 ? 0.913 2.199 8.125 1 91.25 20 ARG B C 1
ATOM 1326 O O . ARG B 1 20 ? 0.228 2.963 8.812 1 91.25 20 ARG B O 1
ATOM 1333 N N . LEU B 1 21 ? 1.028 0.931 8.391 1 89.69 21 LEU B N 1
ATOM 1334 C CA . LEU B 1 21 ? 0.382 0.338 9.555 1 89.69 21 LEU B CA 1
ATOM 1335 C C . LEU B 1 21 ? 0.915 0.955 10.844 1 89.69 21 LEU B C 1
ATOM 1337 O O . LEU B 1 21 ? 0.156 1.179 11.789 1 89.69 21 LEU B O 1
ATOM 1341 N N . ALA B 1 22 ? 2.197 1.141 10.875 1 93.12 22 ALA B N 1
ATOM 1342 C CA . ALA B 1 22 ? 2.811 1.743 12.055 1 93.12 22 ALA B CA 1
ATOM 1343 C C . ALA B 1 22 ? 2.279 3.154 12.289 1 93.12 22 ALA B C 1
ATOM 1345 O O . ALA B 1 22 ? 2.002 3.539 13.43 1 93.12 22 ALA B O 1
ATOM 1346 N N . VAL B 1 23 ? 2.125 3.9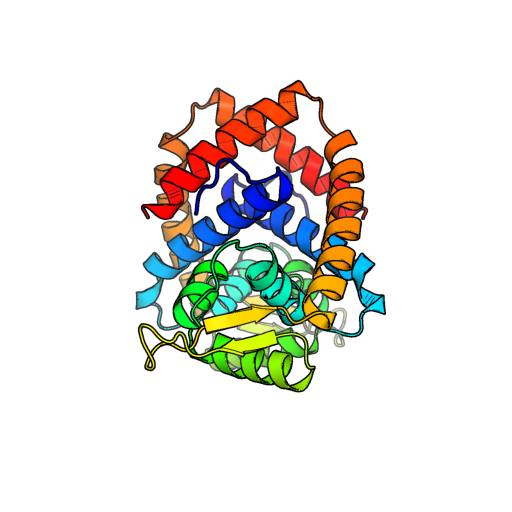08 11.227 1 94 23 VAL B N 1
ATOM 1347 C CA . VAL B 1 23 ? 1.533 5.234 11.336 1 94 23 VAL B CA 1
ATOM 1348 C C . VAL B 1 23 ? 0.1 5.117 11.852 1 94 23 VAL B C 1
ATOM 1350 O O . VAL B 1 23 ? -0.298 5.84 12.773 1 94 23 VAL B O 1
ATOM 1353 N N . ASN B 1 24 ? -0.615 4.227 11.289 1 91.19 24 ASN B N 1
ATOM 1354 C CA . ASN B 1 24 ? -2.008 4.02 11.672 1 91.19 24 ASN B CA 1
ATOM 1355 C C . ASN B 1 24 ? -2.139 3.67 13.148 1 91.19 24 ASN B C 1
ATOM 1357 O O . ASN B 1 24 ? -3.041 4.16 13.828 1 91.19 24 ASN B O 1
ATOM 1361 N N . ARG B 1 25 ? -1.263 2.859 13.609 1 91.19 25 ARG B N 1
ATOM 1362 C CA . ARG B 1 25 ? -1.286 2.449 15.008 1 91.19 25 ARG B CA 1
ATOM 1363 C C . ARG B 1 25 ? -1.09 3.646 15.938 1 91.19 25 ARG B C 1
ATOM 1365 O O . ARG B 1 25 ? -1.699 3.719 17 1 91.19 25 ARG B O 1
ATOM 1372 N N . ARG B 1 26 ? -0.308 4.551 15.523 1 93.94 26 ARG B N 1
ATOM 1373 C CA . ARG B 1 26 ? -0.028 5.727 16.328 1 93.94 26 ARG B CA 1
ATOM 1374 C C . ARG B 1 26 ? -1.169 6.734 16.25 1 93.94 26 ARG B C 1
ATOM 1376 O O . ARG B 1 26 ? -1.267 7.641 17.078 1 93.94 26 ARG B O 1
ATOM 1383 N N . LEU B 1 27 ? -2.006 6.559 15.211 1 93.56 27 LEU B N 1
ATOM 1384 C CA . LEU B 1 27 ? -3.113 7.488 15.008 1 93.56 27 LEU B CA 1
ATOM 1385 C C . LEU B 1 27 ? -4.426 6.879 15.492 1 93.56 27 LEU B C 1
ATOM 1387 O O . LEU B 1 27 ? -5.504 7.379 15.156 1 93.56 27 LEU B O 1
ATOM 1391 N N . LYS B 1 28 ? -4.348 5.777 16.188 1 87.62 28 LYS B N 1
ATOM 1392 C CA . LYS B 1 28 ? -5.531 5.051 16.641 1 87.62 28 LYS B CA 1
ATOM 1393 C C . LYS B 1 28 ? -6.449 5.953 17.469 1 87.62 28 LYS B C 1
ATOM 1395 O O . LYS B 1 28 ? -7.672 5.801 17.438 1 87.62 28 LYS B O 1
ATOM 1400 N N . ASN B 1 29 ? -5.91 6.875 18.125 1 85.19 29 ASN B N 1
ATOM 1401 C CA . ASN B 1 29 ? -6.668 7.742 19.016 1 85.19 29 ASN B CA 1
ATOM 1402 C C . ASN B 1 29 ? -7.5 8.766 18.25 1 85.19 29 ASN B C 1
ATOM 1404 O O . ASN B 1 29 ? -8.375 9.414 18.812 1 85.19 29 ASN B O 1
ATOM 1408 N N . LEU B 1 30 ? -7.281 8.883 16.906 1 85.69 30 LEU B N 1
ATOM 1409 C CA . LEU B 1 30 ? -8.016 9.852 16.094 1 85.69 30 LEU B CA 1
ATOM 1410 C C . LEU B 1 30 ? -9.453 9.391 15.867 1 85.69 30 LEU B C 1
ATOM 1412 O O . LEU B 1 30 ? -10.312 10.188 15.492 1 85.69 30 LEU B O 1
ATOM 1416 N N . GLY B 1 31 ? -9.695 8.117 16.031 1 83.5 31 GLY B N 1
ATOM 1417 C CA . GLY B 1 31 ? -11.047 7.609 15.852 1 83.5 31 GLY B CA 1
ATOM 1418 C C . GLY B 1 31 ? -11.484 7.566 14.398 1 83.5 31 GLY B C 1
ATOM 1419 O O . GLY B 1 31 ? -12.672 7.652 14.094 1 83.5 31 GLY B O 1
ATOM 1420 N N . MET B 1 32 ? -10.586 7.625 13.516 1 85.81 32 MET B N 1
ATOM 1421 C CA . MET B 1 32 ? -10.93 7.574 12.094 1 85.81 32 MET B CA 1
ATOM 1422 C C . MET B 1 32 ? -10.117 6.496 11.383 1 85.81 32 MET B C 1
ATOM 1424 O O . MET B 1 32 ? -9.047 6.105 11.844 1 85.81 32 MET B O 1
ATOM 1428 N N . SER B 1 33 ? -10.641 6.102 10.266 1 85.5 33 SER B N 1
ATOM 1429 C CA . SER B 1 33 ? -10.008 5.035 9.492 1 85.5 33 SER B CA 1
ATOM 1430 C C . SER B 1 33 ? -8.766 5.535 8.773 1 85.5 33 SER B C 1
ATOM 1432 O O . SER B 1 33 ? -8.594 6.742 8.578 1 85.5 33 SER B O 1
ATOM 1434 N N . GLN B 1 34 ? -7.988 4.648 8.383 1 89.12 34 GLN B N 1
ATOM 1435 C CA . GLN B 1 34 ? -6.809 4.957 7.578 1 89.12 34 GLN B CA 1
ATOM 1436 C C . GLN B 1 34 ? -7.191 5.656 6.281 1 89.12 34 GLN B C 1
ATOM 1438 O O . GLN B 1 34 ? -6.527 6.613 5.867 1 89.12 34 GLN B O 1
ATOM 1443 N N . ALA B 1 35 ? -8.234 5.152 5.645 1 88.81 35 ALA B N 1
ATOM 1444 C CA . ALA B 1 35 ? -8.688 5.75 4.391 1 88.81 35 ALA B CA 1
ATOM 1445 C C . ALA B 1 35 ? -9.008 7.23 4.57 1 88.81 35 ALA B C 1
ATOM 1447 O O . ALA B 1 35 ? -8.719 8.047 3.691 1 88.81 35 ALA B O 1
ATOM 1448 N N . SER B 1 36 ? -9.492 7.52 5.727 1 92.5 36 SER B N 1
ATOM 1449 C CA . SER B 1 36 ? -9.914 8.891 5.996 1 92.5 36 SER B CA 1
ATOM 1450 C C . SER B 1 36 ? -8.719 9.82 6.129 1 92.5 36 SER B C 1
ATOM 1452 O O . SER B 1 36 ? -8.617 10.82 5.418 1 92.5 36 SER B O 1
ATOM 1454 N N . TRP B 1 37 ? -7.816 9.484 7.008 1 93.56 37 TRP B N 1
ATOM 1455 C CA . TRP B 1 37 ? -6.723 10.43 7.215 1 93.56 37 TRP B CA 1
ATOM 1456 C C . TRP B 1 37 ? -5.785 10.445 6.012 1 93.56 37 TRP B C 1
ATOM 1458 O O . TRP B 1 37 ? -5.148 11.469 5.734 1 93.56 37 TRP B O 1
ATOM 1468 N N . VAL B 1 38 ? -5.734 9.391 5.285 1 92.62 38 VAL B N 1
ATOM 1469 C CA . VAL B 1 38 ? -4.949 9.375 4.055 1 92.62 38 VAL B CA 1
ATOM 1470 C C . VAL B 1 38 ? -5.559 10.344 3.045 1 92.62 38 VAL B C 1
ATOM 1472 O O . VAL B 1 38 ? -4.848 11.141 2.432 1 92.62 38 VAL B O 1
ATOM 1475 N N . ALA B 1 39 ? -6.816 10.289 2.902 1 94.44 39 ALA B N 1
ATOM 1476 C CA . ALA B 1 39 ? -7.508 11.156 1.953 1 94.44 39 ALA B CA 1
ATOM 1477 C C . ALA B 1 39 ? -7.391 12.617 2.367 1 94.44 39 ALA B C 1
ATOM 1479 O O . ALA B 1 39 ? -7.098 13.484 1.536 1 94.44 39 ALA B O 1
ATOM 1480 N N . VAL B 1 40 ? -7.574 12.852 3.607 1 96.38 40 VAL B N 1
ATOM 1481 C CA . VAL B 1 40 ? -7.465 14.211 4.113 1 96.38 40 VAL B CA 1
ATOM 1482 C C . VAL B 1 40 ? -6.051 14.734 3.879 1 96.38 40 VAL B C 1
ATOM 1484 O O . VAL B 1 40 ? -5.867 15.875 3.443 1 96.38 40 VAL B O 1
ATOM 1487 N N . SER B 1 41 ? -5.109 13.906 4.16 1 95 41 SER B N 1
ATOM 1488 C CA . SER B 1 41 ? -3.715 14.289 3.99 1 95 41 SER B CA 1
ATOM 1489 C C . SER B 1 41 ? -3.402 14.602 2.529 1 95 41 SER B C 1
ATOM 1491 O O . SER B 1 41 ? -2.699 15.57 2.232 1 95 41 SER B O 1
ATOM 1493 N N . ALA B 1 42 ? -3.914 13.797 1.654 1 93.19 42 ALA B N 1
ATOM 1494 C CA . ALA B 1 42 ? -3.707 14.016 0.225 1 93.19 42 ALA B CA 1
ATOM 1495 C C . ALA B 1 42 ? -4.297 15.352 -0.218 1 93.19 42 ALA B C 1
ATOM 1497 O O . ALA B 1 42 ? -3.676 16.078 -0.989 1 93.19 42 ALA B O 1
ATOM 1498 N N . ILE B 1 43 ? -5.41 15.641 0.276 1 95.44 43 ILE B N 1
ATOM 1499 C CA . ILE B 1 43 ? -6.09 16.891 -0.077 1 95.44 43 ILE B CA 1
ATOM 1500 C C . ILE B 1 43 ? -5.336 18.078 0.517 1 95.44 43 ILE B C 1
ATOM 1502 O O . ILE B 1 43 ? -5.074 19.062 -0.176 1 95.44 43 ILE B O 1
ATOM 1506 N N . ALA B 1 44 ? -4.969 17.953 1.764 1 95.06 44 ALA B N 1
ATOM 1507 C CA . ALA B 1 44 ? -4.387 19.062 2.525 1 95.06 44 ALA B CA 1
ATOM 1508 C C . ALA B 1 44 ? -2.977 19.375 2.037 1 95.06 44 ALA B C 1
ATOM 1510 O O . ALA B 1 44 ? -2.551 20.531 2.062 1 95.06 44 ALA B O 1
ATOM 1511 N N . ARG B 1 45 ? -2.279 18.406 1.658 1 90.69 45 ARG B N 1
ATOM 1512 C CA . ARG B 1 45 ? -0.87 18.594 1.331 1 90.69 45 ARG B CA 1
ATOM 1513 C C . ARG B 1 45 ? -0.708 19.219 -0.048 1 90.69 45 ARG B C 1
ATOM 1515 O O . ARG B 1 45 ? 0.348 19.766 -0.363 1 90.69 45 ARG B O 1
ATOM 1522 N N . ASN B 1 46 ? -1.716 19.078 -0.873 1 88 46 ASN B N 1
ATOM 1523 C CA . ASN B 1 46 ? -1.626 19.641 -2.217 1 88 46 ASN B CA 1
ATOM 1524 C C . ASN B 1 46 ? -1.857 21.141 -2.209 1 88 46 ASN B C 1
ATOM 1526 O O . ASN B 1 46 ? -2.785 21.641 -1.562 1 88 46 ASN B O 1
ATOM 1530 N N . GLU B 1 47 ? -0.937 21.812 -2.932 1 85.38 47 GLU B N 1
ATOM 1531 C CA . GLU B 1 47 ? -1.062 23.25 -3.012 1 85.38 47 GLU B CA 1
ATOM 1532 C C . GLU B 1 47 ? -2.328 23.656 -3.766 1 85.38 47 GLU B C 1
ATOM 1534 O O . GLU B 1 47 ? -3.031 24.594 -3.355 1 85.38 47 GLU B O 1
ATOM 1539 N N . GLN B 1 48 ? -2.619 23 -4.855 1 88.88 48 GLN B N 1
ATOM 1540 C CA . GLN B 1 48 ? -3.838 23.234 -5.625 1 88.88 48 GLN B CA 1
ATOM 1541 C C . GLN B 1 48 ? -4.93 22.234 -5.238 1 88.88 48 GLN B C 1
ATOM 1543 O O . GLN B 1 48 ? -4.652 21.047 -5.051 1 88.88 48 GLN B O 1
ATOM 1548 N N . PRO B 1 49 ? -6.145 22.781 -5.125 1 92.75 49 PRO B N 1
ATOM 1549 C CA . PRO B 1 49 ? -7.238 21.875 -4.793 1 92.75 49 PRO B CA 1
ATOM 1550 C C . PRO B 1 49 ? -7.414 20.75 -5.828 1 92.75 49 PRO B C 1
ATOM 1552 O O . PRO B 1 49 ? -7.223 20.984 -7.023 1 92.75 49 PRO B O 1
ATOM 1555 N N . LEU B 1 50 ? -7.75 19.578 -5.316 1 93.31 50 LEU B N 1
ATOM 1556 C CA . LEU B 1 50 ? -7.926 18.406 -6.168 1 93.31 50 LEU B CA 1
ATOM 1557 C C . LEU B 1 50 ? -9.398 18.219 -6.52 1 93.31 50 LEU B C 1
ATOM 1559 O O . LEU B 1 50 ? -10.273 18.469 -5.695 1 93.31 50 LEU B O 1
ATOM 1563 N N . SER B 1 51 ? -9.547 17.734 -7.75 1 93.69 51 SER B N 1
ATOM 1564 C CA . SER B 1 51 ? -10.852 17.172 -8.078 1 93.69 51 SER B CA 1
ATOM 1565 C C . SER B 1 51 ? -11.008 15.766 -7.496 1 93.69 51 SER B C 1
ATOM 1567 O O . SER B 1 51 ? -10.039 15.172 -7.031 1 93.69 51 SER B O 1
ATOM 1569 N N . GLN B 1 52 ? -12.281 15.344 -7.5 1 93.12 52 GLN B N 1
ATOM 1570 C CA . GLN B 1 52 ? -12.523 13.984 -7.035 1 93.12 52 GLN B CA 1
ATOM 1571 C C . GLN B 1 52 ? -11.734 12.977 -7.867 1 93.12 52 GLN B C 1
ATOM 1573 O O . GLN B 1 52 ? -11.164 12.031 -7.324 1 93.12 52 GLN B O 1
ATOM 1578 N N . SER B 1 53 ? -11.672 13.234 -9.148 1 91.5 53 SER B N 1
ATOM 1579 C CA . SER B 1 53 ? -10.945 12.344 -10.047 1 91.5 53 SER B CA 1
ATOM 1580 C C . SER B 1 53 ? -9.445 12.375 -9.773 1 91.5 53 SER B C 1
ATOM 1582 O O . SER B 1 53 ? -8.789 11.336 -9.773 1 91.5 53 SER B O 1
ATOM 1584 N N . GLU B 1 54 ? -8.945 13.492 -9.547 1 89.62 54 GLU B N 1
ATOM 1585 C CA . GLU B 1 54 ? -7.523 13.641 -9.242 1 89.62 54 GLU B CA 1
ATOM 1586 C C . GLU B 1 54 ? -7.18 12.984 -7.906 1 89.62 54 GLU B C 1
ATOM 1588 O O . GLU B 1 54 ? -6.113 12.375 -7.77 1 89.62 54 GLU B O 1
ATOM 1593 N N . LEU B 1 55 ? -8.023 13.117 -6.945 1 92.38 55 LEU B N 1
ATOM 1594 C CA . LEU B 1 55 ? -7.805 12.461 -5.66 1 92.38 55 LEU B CA 1
ATOM 1595 C C . LEU B 1 55 ? -7.809 10.945 -5.82 1 92.38 55 LEU B C 1
ATOM 1597 O O . LEU B 1 55 ? -6.945 10.258 -5.266 1 92.38 55 LEU B O 1
ATOM 1601 N N . ALA B 1 56 ? -8.758 10.461 -6.574 1 88.38 56 ALA B N 1
ATOM 1602 C CA . ALA B 1 56 ? -8.844 9.023 -6.832 1 88.38 56 ALA B CA 1
ATOM 1603 C C . ALA B 1 56 ? -7.57 8.508 -7.488 1 88.38 56 ALA B C 1
ATOM 1605 O O . ALA B 1 56 ? -7.043 7.457 -7.098 1 88.38 56 ALA B O 1
ATOM 1606 N N . GLN B 1 57 ? -7.07 9.281 -8.414 1 81.69 57 GLN B N 1
ATOM 1607 C CA . GLN B 1 57 ? -5.836 8.93 -9.109 1 81.69 57 GLN B CA 1
ATOM 1608 C C . GLN B 1 57 ? -4.652 8.914 -8.148 1 81.69 57 GLN B C 1
ATOM 1610 O O . GLN B 1 57 ? -3.844 7.984 -8.164 1 81.69 57 GLN B O 1
ATOM 1615 N N . GLU B 1 58 ? -4.625 9.914 -7.355 1 83.12 58 GLU B N 1
ATOM 1616 C CA . GLU B 1 58 ? -3.525 10.008 -6.398 1 83.12 58 GLU B CA 1
ATOM 1617 C C . GLU B 1 58 ? -3.551 8.852 -5.41 1 83.12 58 GLU B C 1
ATOM 1619 O O . GLU B 1 58 ? -2.5 8.336 -5.02 1 83.12 58 GLU B O 1
ATOM 1624 N N . LEU B 1 59 ? -4.711 8.414 -4.988 1 83.69 59 LEU B N 1
ATOM 1625 C CA . LEU B 1 59 ? -4.848 7.359 -3.994 1 83.69 59 LEU B CA 1
ATOM 1626 C C . LEU B 1 59 ? -4.855 5.984 -4.656 1 83.69 59 LEU B C 1
ATOM 1628 O O . LEU B 1 59 ? -4.766 4.961 -3.973 1 83.69 59 LEU B O 1
ATOM 1632 N N . GLY B 1 60 ? -4.941 5.977 -5.973 1 74.88 60 GLY B N 1
ATOM 1633 C CA . GLY B 1 60 ? -4.965 4.715 -6.695 1 74.88 60 GLY B CA 1
ATOM 1634 C C . GLY B 1 60 ? -6.227 3.912 -6.457 1 74.88 60 GLY B C 1
ATOM 1635 O O . GLY B 1 60 ? -6.172 2.691 -6.285 1 74.88 60 GLY B O 1
ATOM 1636 N N . VAL B 1 61 ? -7.297 4.562 -6.324 1 78.88 61 VAL B N 1
ATOM 1637 C CA . VAL B 1 61 ? -8.57 3.885 -6.094 1 78.88 61 VAL B CA 1
ATOM 1638 C C . VAL B 1 61 ? -9.578 4.297 -7.164 1 78.88 61 VAL B C 1
ATOM 1640 O O . VAL B 1 61 ? -9.359 5.266 -7.891 1 78.88 61 VAL B O 1
ATOM 1643 N N . GLU B 1 62 ? -10.57 3.471 -7.297 1 78.25 62 GLU B N 1
ATOM 1644 C CA . GLU B 1 62 ? -11.633 3.75 -8.258 1 78.25 62 GLU B CA 1
ATOM 1645 C C . GLU B 1 62 ? -12.617 4.785 -7.715 1 78.25 62 GLU B C 1
ATOM 1647 O O . GLU B 1 62 ? -12.742 4.953 -6.5 1 78.25 62 GLU B O 1
ATOM 1652 N N . SER B 1 63 ? -13.32 5.441 -8.633 1 81.44 63 SER B N 1
ATOM 1653 C CA . SER B 1 63 ? -14.281 6.477 -8.289 1 81.44 63 SER B CA 1
ATOM 1654 C C . SER B 1 63 ? -15.336 5.953 -7.316 1 81.44 63 SER B C 1
ATOM 1656 O O . SER B 1 63 ? -15.758 6.668 -6.406 1 81.44 63 SER B O 1
ATOM 1658 N N . ALA B 1 64 ? -15.734 4.777 -7.516 1 83.06 64 ALA B N 1
ATOM 1659 C CA . ALA B 1 64 ? -16.781 4.188 -6.684 1 83.06 64 ALA B CA 1
ATOM 1660 C C . ALA B 1 64 ? -16.344 4.102 -5.223 1 83.06 64 ALA B C 1
ATOM 1662 O O . ALA B 1 64 ? -17.172 4.102 -4.316 1 83.06 64 ALA B O 1
ATOM 1663 N N . THR B 1 65 ? -15.07 4.105 -5 1 83.94 65 THR B N 1
ATOM 1664 C CA . THR B 1 65 ? -14.5 4.035 -3.66 1 83.94 65 THR B CA 1
ATOM 1665 C C . THR B 1 65 ? -14.312 5.43 -3.078 1 83.94 65 THR B C 1
ATOM 1667 O O . THR B 1 65 ? -14.453 5.629 -1.87 1 83.94 65 THR B O 1
ATOM 1670 N N . ILE B 1 66 ? -14.047 6.332 -3.949 1 91.06 66 ILE B N 1
ATOM 1671 C CA . ILE B 1 66 ? -13.609 7.652 -3.508 1 91.06 66 ILE B CA 1
ATOM 1672 C C . ILE B 1 66 ? -14.82 8.492 -3.115 1 91.06 66 ILE B C 1
ATOM 1674 O O . ILE B 1 66 ? -14.75 9.289 -2.176 1 91.06 66 ILE B O 1
ATOM 1678 N N . VAL B 1 67 ? -15.922 8.32 -3.799 1 93.62 67 VAL B N 1
ATOM 1679 C CA . VAL B 1 67 ? -17.078 9.195 -3.607 1 93.62 67 VAL B CA 1
ATOM 1680 C C . VAL B 1 67 ? -17.625 9.008 -2.199 1 93.62 67 VAL B C 1
ATOM 1682 O O . VAL B 1 67 ? -17.797 9.984 -1.456 1 93.62 67 VAL B O 1
ATOM 1685 N N . PRO B 1 68 ? -17.891 7.805 -1.74 1 94.88 68 PRO B N 1
ATOM 1686 C CA . PRO B 1 68 ? -18.375 7.633 -0.368 1 94.88 68 PRO B CA 1
ATOM 1687 C C . PRO B 1 68 ? -17.375 8.125 0.674 1 94.88 68 PRO B C 1
ATOM 1689 O O . PRO B 1 68 ? -17.781 8.656 1.717 1 94.88 68 PRO B O 1
ATOM 1692 N N . LEU B 1 69 ? -16.203 7.961 0.411 1 94.69 69 LEU B N 1
ATOM 1693 C CA . LEU B 1 69 ? -15.164 8.422 1.316 1 94.69 69 LEU B CA 1
ATOM 1694 C C . LEU B 1 69 ? -15.188 9.945 1.445 1 94.69 69 LEU B C 1
ATOM 1696 O O . LEU B 1 69 ? -15.156 10.477 2.557 1 94.69 69 LEU B O 1
ATOM 1700 N N . ILE B 1 70 ? -15.289 10.578 0.323 1 96.25 70 ILE B N 1
ATOM 1701 C CA . ILE B 1 70 ? -15.328 12.039 0.32 1 96.25 70 ILE B CA 1
ATOM 1702 C C . ILE B 1 70 ? -16.594 12.523 1.038 1 96.25 70 ILE B C 1
ATOM 1704 O O . ILE B 1 70 ? -16.531 13.469 1.828 1 96.25 70 ILE B O 1
ATOM 1708 N N . ASN B 1 71 ? -17.734 11.906 0.722 1 97 71 ASN B N 1
ATOM 1709 C CA . ASN B 1 71 ? -18.969 12.266 1.396 1 97 71 ASN B CA 1
ATOM 1710 C C . ASN B 1 71 ? -18.844 12.164 2.912 1 97 71 ASN B C 1
ATOM 1712 O O . ASN B 1 71 ? -19.297 13.047 3.641 1 97 71 ASN B O 1
ATOM 1716 N N . ARG B 1 72 ? -18.203 11.203 3.348 1 96.38 72 ARG B N 1
ATOM 1717 C CA . ARG B 1 72 ? -17.984 11 4.777 1 96.38 72 ARG B CA 1
ATOM 1718 C C . ARG B 1 72 ? -17.094 12.094 5.352 1 96.38 72 ARG B C 1
ATOM 1720 O O . ARG B 1 72 ? -17.344 12.602 6.445 1 96.38 72 ARG B O 1
ATOM 1727 N N . LEU B 1 73 ? -16.062 12.461 4.625 1 97.56 73 LEU B N 1
ATOM 1728 C CA . LEU B 1 73 ? -15.125 13.484 5.086 1 97.56 73 LEU B CA 1
ATOM 1729 C C . LEU B 1 73 ? -15.805 14.852 5.145 1 97.56 73 LEU B C 1
ATOM 1731 O O . LEU B 1 73 ? -15.492 15.664 6.023 1 97.56 73 LEU B O 1
ATOM 1735 N N . VAL B 1 74 ? -16.672 15.047 4.203 1 97.44 74 VAL B N 1
ATOM 1736 C CA . VAL B 1 74 ? -17.453 16.281 4.199 1 97.44 74 VAL B CA 1
ATOM 1737 C C . VAL B 1 74 ? -18.391 16.312 5.398 1 97.44 74 VAL B C 1
ATOM 1739 O O . VAL B 1 74 ? -18.5 17.312 6.09 1 97.44 74 VAL B O 1
ATOM 1742 N N . GLU B 1 75 ? -19.047 15.242 5.625 1 97.12 75 GLU B N 1
ATOM 1743 C CA . GLU B 1 75 ? -19.938 15.109 6.77 1 97.12 75 GLU B CA 1
ATOM 1744 C C . GLU B 1 75 ? -19.188 15.344 8.086 1 97.12 75 GLU B C 1
ATOM 1746 O O . GLU B 1 75 ? -19.734 15.945 9.016 1 97.12 75 GLU B O 1
ATOM 1751 N N . LEU B 1 76 ? -17.969 14.961 8.148 1 96.5 76 LEU B N 1
ATOM 1752 C CA . LEU B 1 76 ? -17.156 15.102 9.344 1 96.5 76 LEU B CA 1
ATOM 1753 C C . LEU B 1 76 ? -16.516 16.484 9.406 1 96.5 76 LEU B C 1
ATOM 1755 O O . LEU B 1 76 ? -15.734 16.766 10.312 1 96.5 76 LEU B O 1
ATOM 1759 N N . GLU B 1 77 ? -16.781 17.281 8.398 1 97.75 77 GLU B N 1
ATOM 1760 C CA . GLU B 1 77 ? -16.297 18.672 8.305 1 97.75 77 GLU B CA 1
ATOM 1761 C C . GLU B 1 77 ? -14.781 18.719 8.188 1 97.75 77 GLU B C 1
ATOM 1763 O O . GLU B 1 77 ? -14.148 19.641 8.711 1 97.75 77 GLU B O 1
ATOM 1768 N N . LEU B 1 78 ? -14.203 17.75 7.586 1 98.12 78 LEU B N 1
ATOM 1769 C CA . LEU B 1 78 ? -12.758 17.703 7.363 1 98.12 78 LEU B CA 1
ATOM 1770 C C . LEU B 1 78 ? -12.406 18.25 5.988 1 98.12 78 LEU B C 1
ATOM 1772 O O . LEU B 1 78 ? -11.305 18.766 5.785 1 98.12 78 LEU B O 1
ATOM 1776 N N . VAL B 1 79 ? -13.32 18.047 5.082 1 98.12 79 VAL B N 1
ATOM 1777 C CA . VAL B 1 79 ? -13.148 18.453 3.691 1 98.12 79 VAL B CA 1
ATOM 1778 C C . VAL B 1 79 ? -14.391 19.203 3.223 1 98.12 79 VAL B C 1
ATOM 1780 O O . VAL B 1 79 ? -15.492 18.969 3.723 1 98.12 79 VAL B O 1
ATOM 1783 N N . GLU B 1 80 ? -14.227 20.109 2.355 1 97.25 80 GLU B N 1
ATOM 1784 C CA . GLU B 1 80 ? -15.344 20.797 1.72 1 97.25 80 GLU B CA 1
ATOM 1785 C C . GLU B 1 80 ? -15.203 20.797 0.201 1 97.25 80 GLU B C 1
ATOM 1787 O O . GLU B 1 80 ? -14.086 20.766 -0.321 1 97.25 80 GLU B O 1
ATOM 1792 N N . ARG B 1 81 ? -16.344 20.75 -0.409 1 95.44 81 ARG B N 1
ATOM 1793 C CA . ARG B 1 81 ? -16.391 20.891 -1.86 1 95.44 81 ARG B CA 1
ATOM 1794 C C . ARG B 1 81 ? -16.562 22.359 -2.254 1 95.44 81 ARG B C 1
ATOM 1796 O O . ARG B 1 81 ? -17.406 23.062 -1.692 1 95.44 81 ARG B O 1
ATOM 1803 N N . VAL B 1 82 ? -15.672 22.734 -3.156 1 93.06 82 VAL B N 1
ATOM 1804 C CA . VAL B 1 82 ? -15.766 24.125 -3.584 1 93.06 82 VAL B CA 1
ATOM 1805 C C . VAL B 1 82 ? -15.898 24.188 -5.105 1 93.06 82 VAL B C 1
ATOM 1807 O O . VAL B 1 82 ? -15.367 23.328 -5.816 1 93.06 82 VAL B O 1
ATOM 1810 N N . LYS B 1 83 ? -16.75 25.062 -5.617 1 86.25 83 LYS B N 1
ATOM 1811 C CA . LYS B 1 83 ? -16.922 25.328 -7.043 1 86.25 83 LYS B CA 1
ATOM 1812 C C . LYS B 1 83 ? -16.125 26.547 -7.48 1 86.25 83 LYS B C 1
ATOM 1814 O O . LYS B 1 83 ? -16.391 27.672 -7.02 1 86.25 83 LYS B O 1
ATOM 1819 N N . PRO B 1 84 ? -15.086 26.203 -8.297 1 75.75 84 PRO B N 1
ATOM 1820 C CA . PRO B 1 84 ? -14.375 27.391 -8.766 1 75.75 84 PRO B CA 1
ATOM 1821 C C . PRO B 1 84 ? -15.203 28.25 -9.719 1 75.75 84 PRO B C 1
ATOM 1823 O O . PRO B 1 84 ? -16.078 27.719 -10.414 1 75.75 84 PRO B O 1
ATOM 1826 N N . ASP B 1 85 ? -15.023 29.484 -9.531 1 73.12 85 ASP B N 1
ATOM 1827 C CA . ASP B 1 85 ? -15.727 30.453 -10.367 1 73.12 85 ASP B CA 1
ATOM 1828 C C . ASP B 1 85 ? -15.461 30.188 -11.844 1 73.12 85 ASP B C 1
ATOM 1830 O O . ASP B 1 85 ? -16.328 30.422 -12.688 1 73.12 85 ASP B O 1
ATOM 1834 N N . SER B 1 86 ? -14.297 29.797 -12.086 1 71.12 86 SER B N 1
ATOM 1835 C CA . SER B 1 86 ? -13.867 29.625 -13.469 1 71.12 86 SER B CA 1
ATOM 1836 C C . SER B 1 86 ? -14.57 28.453 -14.125 1 71.12 86 SER B C 1
ATOM 1838 O O . SER B 1 86 ? -14.727 28.422 -15.352 1 71.12 86 SER B O 1
ATOM 1840 N N . ASP B 1 87 ? -14.781 27.453 -13.438 1 65.94 87 ASP B N 1
ATOM 1841 C CA . ASP B 1 87 ? -15.43 26.25 -13.945 1 65.94 87 ASP B CA 1
ATOM 1842 C C . ASP B 1 87 ? -16.391 25.672 -12.914 1 65.94 87 ASP B C 1
ATOM 1844 O O . ASP B 1 87 ? -15.992 24.891 -12.047 1 65.94 87 ASP B O 1
ATOM 1848 N N . LYS B 1 88 ? -17.625 26.141 -13.078 1 66.75 88 LYS B N 1
ATOM 1849 C CA . LYS B 1 88 ? -18.656 25.797 -12.102 1 66.75 88 LYS B CA 1
ATOM 1850 C C . LYS B 1 88 ? -18.969 24.297 -12.141 1 66.75 88 LYS B C 1
ATOM 1852 O O . LYS B 1 88 ? -19.672 23.781 -11.266 1 66.75 88 LYS B O 1
ATOM 1857 N N . ARG B 1 89 ? -18.359 23.688 -13.094 1 62.25 89 ARG B N 1
ATOM 1858 C CA . ARG B 1 89 ? -18.656 22.266 -13.211 1 62.25 89 ARG B CA 1
ATOM 1859 C C . ARG B 1 89 ? -17.641 21.422 -12.445 1 62.25 89 ARG B C 1
ATOM 1861 O O . ARG B 1 89 ? -17.906 20.266 -12.117 1 62.25 89 ARG B O 1
ATOM 1868 N N . LYS B 1 90 ? -16.641 22.109 -12.07 1 77.12 90 LYS B N 1
ATOM 1869 C CA . LYS B 1 90 ? -15.609 21.328 -11.391 1 77.12 90 LYS B CA 1
ATOM 1870 C C . LYS B 1 90 ? -15.773 21.422 -9.875 1 77.12 90 LYS B C 1
ATOM 1872 O O . LYS B 1 90 ? -16.016 22.5 -9.328 1 77.12 90 LYS B O 1
ATOM 1877 N N . ARG B 1 91 ? -15.961 20.328 -9.281 1 87.19 91 ARG B N 1
ATOM 1878 C CA . ARG B 1 91 ? -15.984 20.266 -7.824 1 87.19 91 ARG B CA 1
ATOM 1879 C C . ARG B 1 91 ? -14.602 19.922 -7.27 1 87.19 91 ARG B C 1
ATOM 1881 O O . ARG B 1 91 ? -14.055 18.859 -7.566 1 87.19 91 ARG B O 1
ATOM 1888 N N . LEU B 1 92 ? -14.102 21 -6.594 1 94.62 92 LEU B N 1
ATOM 1889 C CA . LEU B 1 92 ? -12.766 20.828 -6.031 1 94.62 92 LEU B CA 1
ATOM 1890 C C . LEU B 1 92 ? -12.844 20.531 -4.535 1 94.62 92 LEU B C 1
ATOM 1892 O O . LEU B 1 92 ? -13.82 20.891 -3.877 1 94.62 92 LEU B O 1
ATOM 1896 N N . LEU B 1 93 ? -11.867 19.844 -4.074 1 97.06 93 LEU B N 1
ATOM 1897 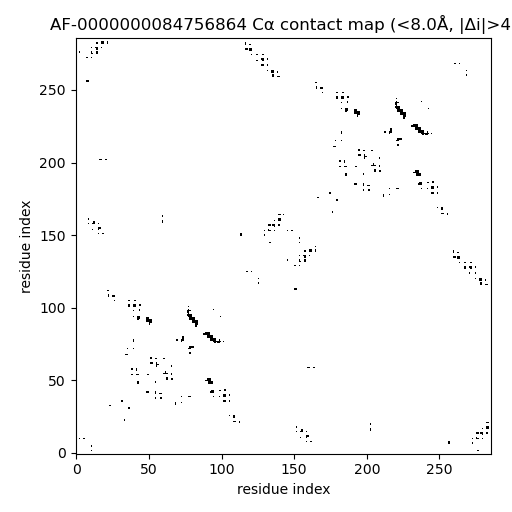C CA . LEU B 1 93 ? -11.805 19.453 -2.672 1 97.06 93 LEU B CA 1
ATOM 1898 C C . LEU B 1 93 ? -10.781 20.281 -1.91 1 97.06 93 LEU B C 1
ATOM 1900 O O . LEU B 1 93 ? -9.641 20.422 -2.359 1 97.06 93 LEU B O 1
ATOM 1904 N N . VAL B 1 94 ? -11.219 20.859 -0.795 1 96.81 94 VAL B N 1
ATOM 1905 C CA . VAL B 1 94 ? -10.305 21.609 0.052 1 96.81 94 VAL B CA 1
ATOM 1906 C C . VAL B 1 94 ? -10.422 21.141 1.498 1 96.81 94 VAL B C 1
ATOM 1908 O O . VAL B 1 94 ? -11.508 20.781 1.956 1 96.81 94 VAL B O 1
ATOM 1911 N N . ALA B 1 95 ? -9.25 21.141 2.16 1 97.69 95 ALA B N 1
ATOM 1912 C CA . ALA B 1 95 ? -9.281 20.828 3.586 1 97.69 95 ALA B CA 1
ATOM 1913 C C . ALA B 1 95 ? -9.82 22 4.398 1 97.69 95 ALA B C 1
ATOM 1915 O O . ALA B 1 95 ? -9.43 23.156 4.172 1 97.69 95 ALA B O 1
ATOM 1916 N N . THR B 1 96 ? -10.773 21.703 5.285 1 97.69 96 THR B N 1
ATOM 1917 C CA . THR B 1 96 ? -11.227 22.719 6.23 1 97.69 96 THR B CA 1
ATOM 1918 C C . THR B 1 96 ? -10.164 22.969 7.297 1 97.69 96 THR B C 1
ATOM 1920 O O . THR B 1 96 ? -9.102 22.359 7.285 1 97.69 96 THR B O 1
ATOM 1923 N N . ALA B 1 97 ? -10.477 23.969 8.18 1 97.81 97 ALA B N 1
ATOM 1924 C CA . ALA B 1 97 ? -9.586 24.188 9.32 1 97.81 97 ALA B CA 1
ATOM 1925 C C . ALA B 1 97 ? -9.43 22.922 10.148 1 97.81 97 ALA B C 1
ATOM 1927 O O . ALA B 1 97 ? -8.328 22.609 10.602 1 97.81 97 ALA B O 1
ATOM 1928 N N . LYS B 1 98 ? -10.547 22.219 10.266 1 97.44 98 LYS B N 1
ATOM 1929 C CA . LYS B 1 98 ? -10.531 20.953 10.984 1 97.44 98 LYS B CA 1
ATOM 1930 C C . LYS B 1 98 ? -9.711 19.906 10.234 1 97.44 98 LYS B C 1
ATOM 1932 O O . LYS B 1 98 ? -8.969 19.141 10.852 1 97.44 98 LYS B O 1
ATOM 1937 N N . GLY B 1 99 ? -9.844 19.891 8.961 1 97.5 99 GLY B N 1
ATOM 1938 C CA . GLY B 1 99 ? -9.062 19 8.125 1 97.5 99 GLY B CA 1
ATOM 1939 C C . GLY B 1 99 ? -7.574 19.281 8.172 1 97.5 99 GLY B C 1
ATOM 1940 O O . GLY B 1 99 ? -6.758 18.359 8.203 1 97.5 99 GLY B O 1
ATOM 1941 N N . MET B 1 100 ? -7.266 20.578 8.219 1 97.44 100 MET B N 1
ATOM 1942 C CA . MET B 1 100 ? -5.863 20.969 8.297 1 97.44 100 MET B CA 1
ATOM 1943 C C . MET B 1 100 ? -5.262 20.594 9.641 1 97.44 100 MET B C 1
ATOM 1945 O O . MET B 1 100 ? -4.098 20.172 9.711 1 97.44 100 MET B O 1
ATOM 1949 N N . ALA B 1 101 ? -6.027 20.719 10.656 1 96.81 101 ALA B N 1
ATOM 1950 C CA . ALA B 1 101 ? -5.57 20.312 11.984 1 96.81 101 ALA B CA 1
ATOM 1951 C C . ALA B 1 101 ? -5.266 18.812 12.016 1 96.81 101 ALA B C 1
ATOM 1953 O O . ALA B 1 101 ? -4.254 18.391 12.57 1 96.81 101 ALA B O 1
ATOM 1954 N N . LEU B 1 102 ? -6.148 18.047 11.391 1 96.12 102 LEU B N 1
ATOM 1955 C CA . LEU B 1 102 ? -5.926 16.609 11.281 1 96.12 102 LEU B CA 1
ATOM 1956 C C . LEU B 1 102 ? -4.656 16.312 10.492 1 96.12 102 LEU B C 1
ATOM 1958 O O . LEU B 1 102 ? -3.848 15.477 10.898 1 96.12 102 LEU B O 1
ATOM 1962 N N . PHE B 1 103 ? -4.504 17 9.453 1 96.5 103 PHE B N 1
ATOM 1963 C CA . PHE B 1 103 ? -3.324 16.828 8.617 1 96.5 103 PHE B CA 1
ATOM 1964 C C . PHE B 1 103 ? -2.049 17.078 9.406 1 96.5 103 PHE B C 1
ATOM 1966 O O . PHE B 1 103 ? -1.086 16.312 9.312 1 96.5 103 PHE B O 1
ATOM 1973 N N . HIS B 1 104 ? -2.045 18.109 10.148 1 96.5 104 HIS B N 1
ATOM 1974 C CA . HIS B 1 104 ? -0.856 18.438 10.93 1 96.5 104 HIS B CA 1
ATOM 1975 C C . HIS B 1 104 ? -0.562 17.375 11.977 1 96.5 104 HIS B C 1
ATOM 1977 O O . HIS B 1 104 ? 0.602 17.062 12.25 1 96.5 104 HIS B O 1
ATOM 1983 N N . GLN B 1 105 ? -1.611 16.828 12.547 1 95.75 105 GLN B N 1
ATOM 1984 C CA . GLN B 1 105 ? -1.434 15.727 13.492 1 95.75 105 GLN B CA 1
ATOM 1985 C C . GLN B 1 105 ? -0.84 14.5 12.812 1 95.75 105 GLN B C 1
ATOM 1987 O O . GLN B 1 105 ? 0.089 13.883 13.328 1 95.75 105 GLN B O 1
ATOM 1992 N N . VAL B 1 106 ? -1.332 14.172 11.68 1 95.44 106 VAL B N 1
ATOM 1993 C CA . VAL B 1 106 ? -0.847 13.023 10.914 1 95.44 106 VAL B CA 1
ATOM 1994 C C . VAL B 1 106 ? 0.612 13.25 10.523 1 95.44 106 VAL B C 1
ATOM 1996 O O . VAL B 1 106 ? 1.443 12.352 10.656 1 95.44 106 VAL B O 1
ATOM 1999 N N . LYS B 1 107 ? 0.86 14.422 10.07 1 95.25 107 LYS B N 1
ATOM 2000 C CA . LYS B 1 107 ? 2.209 14.773 9.633 1 95.25 107 LYS B CA 1
ATOM 2001 C C . LYS B 1 107 ? 3.205 14.648 10.781 1 95.25 107 LYS B C 1
ATOM 2003 O O . LYS B 1 107 ? 4.316 14.141 10.594 1 95.25 107 LYS B O 1
ATOM 2008 N N . ALA B 1 108 ? 2.838 15.141 11.93 1 96.5 108 ALA B N 1
ATOM 2009 C CA . ALA B 1 108 ? 3.717 15.078 13.094 1 96.5 108 ALA B CA 1
ATOM 2010 C C . ALA B 1 108 ? 4.035 13.633 13.461 1 96.5 108 ALA B C 1
ATOM 2012 O O . ALA B 1 108 ? 5.191 13.289 13.719 1 96.5 108 ALA B O 1
ATOM 2013 N N . VAL B 1 109 ? 3.02 12.805 13.469 1 96 109 VAL B N 1
ATOM 2014 C CA . VAL B 1 109 ? 3.184 11.398 13.805 1 96 109 VAL B CA 1
ATOM 2015 C C . VAL B 1 109 ? 4.043 10.711 12.742 1 96 109 VAL B C 1
ATOM 2017 O O . VAL B 1 109 ? 4.953 9.945 13.07 1 96 109 VAL B O 1
ATOM 2020 N N . ALA B 1 110 ? 3.754 10.992 11.492 1 95.56 110 ALA B N 1
ATOM 2021 C CA . ALA B 1 110 ? 4.484 10.383 10.383 1 95.56 110 ALA B CA 1
ATOM 2022 C C . ALA B 1 110 ? 5.949 10.805 10.391 1 95.56 110 ALA B C 1
ATOM 2024 O O . ALA B 1 110 ? 6.84 9.992 10.141 1 95.56 110 ALA B O 1
ATOM 2025 N N . ASP B 1 111 ? 6.168 12.078 10.664 1 96.31 111 ASP B N 1
ATOM 2026 C CA . ASP B 1 111 ? 7.527 12.602 10.719 1 96.31 111 ASP B CA 1
ATOM 2027 C C . ASP B 1 111 ? 8.32 11.945 11.852 1 96.31 111 ASP B C 1
ATOM 2029 O O . ASP B 1 111 ? 9.469 11.547 11.664 1 96.31 111 ASP B O 1
ATOM 2033 N N . ASP B 1 112 ? 7.695 11.836 12.992 1 97.06 112 ASP B N 1
ATOM 2034 C CA . ASP B 1 112 ? 8.336 11.211 14.148 1 97.06 112 ASP B CA 1
ATOM 2035 C C . ASP B 1 112 ? 8.695 9.758 13.852 1 97.06 112 ASP B C 1
ATOM 2037 O O . ASP B 1 112 ? 9.812 9.32 14.141 1 97.06 112 ASP B O 1
ATOM 2041 N N . LEU B 1 113 ? 7.797 9.023 13.266 1 97 113 LEU B N 1
ATOM 2042 C CA . LEU B 1 113 ? 8.031 7.621 12.938 1 97 113 LEU B CA 1
ATOM 2043 C C . LEU B 1 113 ? 9.148 7.48 11.914 1 97 113 LEU B C 1
ATOM 2045 O O . LEU B 1 113 ? 9.992 6.594 12.031 1 97 113 LEU B O 1
ATOM 2049 N N . ARG B 1 114 ? 9.094 8.289 10.922 1 96.81 114 ARG B N 1
ATOM 2050 C CA . ARG B 1 114 ? 10.109 8.258 9.883 1 96.81 114 ARG B CA 1
ATOM 2051 C C . ARG B 1 114 ? 11.508 8.461 10.469 1 96.81 114 ARG B C 1
ATOM 2053 O O . ARG B 1 114 ? 12.438 7.727 10.133 1 96.81 114 ARG B O 1
ATOM 2060 N N . GLU B 1 115 ? 11.578 9.414 11.328 1 96.44 115 GLU B N 1
ATOM 2061 C CA . GLU B 1 115 ? 12.867 9.688 11.961 1 96.44 115 GLU B CA 1
ATOM 2062 C C . GLU B 1 115 ? 13.336 8.484 12.781 1 96.44 115 GLU B C 1
ATOM 2064 O O . GLU B 1 115 ? 14.516 8.141 12.758 1 96.44 115 GLU B O 1
ATOM 2069 N N . GLU B 1 116 ? 12.445 7.844 13.453 1 97.12 116 GLU B N 1
ATOM 2070 C CA . GLU B 1 116 ? 12.773 6.672 14.258 1 97.12 116 GLU B CA 1
ATOM 2071 C C . GLU B 1 116 ? 13.234 5.512 13.383 1 97.12 116 GLU B C 1
ATOM 2073 O O . GLU B 1 116 ? 14.266 4.891 13.648 1 97.12 116 GLU B O 1
ATOM 2078 N N . ILE B 1 117 ? 12.562 5.238 12.305 1 97.5 117 ILE B N 1
ATOM 2079 C CA . ILE B 1 117 ? 12.805 4.074 11.469 1 97.5 117 ILE B CA 1
ATOM 2080 C C . ILE B 1 117 ? 14.102 4.266 10.68 1 97.5 117 ILE B C 1
ATOM 2082 O O . ILE B 1 117 ? 14.867 3.32 10.492 1 97.5 117 ILE B O 1
ATOM 2086 N N . LEU B 1 118 ? 14.336 5.461 10.242 1 97.56 118 LEU B N 1
ATOM 2087 C CA . LEU B 1 118 ? 15.461 5.723 9.359 1 97.56 118 LEU B CA 1
ATOM 2088 C C . LEU B 1 118 ? 16.781 5.664 10.125 1 97.56 118 LEU B C 1
ATOM 2090 O O . LEU B 1 118 ? 17.859 5.613 9.516 1 97.56 118 LEU B O 1
ATOM 2094 N N . THR B 1 119 ? 16.734 5.617 11.469 1 97.06 119 THR B N 1
ATOM 2095 C CA . THR B 1 119 ? 17.938 5.418 12.258 1 97.06 119 THR B CA 1
ATOM 2096 C C . THR B 1 119 ? 18.547 4.043 11.992 1 97.06 119 THR B C 1
ATOM 2098 O O . THR B 1 119 ? 19.703 3.787 12.328 1 97.06 119 THR B O 1
ATOM 2101 N N . ALA B 1 120 ? 17.812 3.141 11.359 1 97.38 120 ALA B N 1
ATOM 2102 C CA . ALA B 1 120 ? 18.234 1.772 11.086 1 97.38 120 ALA B CA 1
ATOM 2103 C C . ALA B 1 120 ? 19.203 1.725 9.914 1 97.38 120 ALA B C 1
ATOM 2105 O O . ALA B 1 120 ? 19.859 0.702 9.672 1 97.38 120 ALA B O 1
ATOM 2106 N N . ILE B 1 121 ? 19.344 2.852 9.227 1 98 121 ILE B N 1
ATOM 2107 C CA . ILE B 1 121 ? 20.234 2.883 8.07 1 98 121 ILE B CA 1
ATOM 2108 C C . ILE B 1 121 ? 21.109 4.133 8.125 1 98 121 ILE B C 1
ATOM 2110 O O . ILE B 1 121 ? 20.781 5.098 8.82 1 98 121 ILE B O 1
ATOM 2114 N N . THR B 1 122 ? 22.234 4.168 7.402 1 98.12 122 THR B N 1
ATOM 2115 C CA . THR B 1 122 ? 23.141 5.309 7.375 1 98.12 122 THR B CA 1
ATOM 2116 C C . THR B 1 122 ? 22.594 6.41 6.469 1 98.12 122 THR B C 1
ATOM 2118 O O . THR B 1 122 ? 21.75 6.156 5.609 1 98.12 122 THR B O 1
ATOM 2121 N N . PRO B 1 123 ? 23.094 7.656 6.734 1 97.31 123 PRO B N 1
ATOM 2122 C CA . PRO B 1 123 ? 22.703 8.742 5.832 1 97.31 123 PRO B CA 1
ATOM 2123 C C . PRO B 1 123 ? 23.016 8.438 4.371 1 97.31 123 PRO B C 1
ATOM 2125 O O . PRO B 1 123 ? 22.25 8.812 3.479 1 97.31 123 PRO B O 1
ATOM 2128 N N . GLU B 1 124 ? 24.047 7.73 4.141 1 97.69 124 GLU B N 1
ATOM 2129 C CA . GLU B 1 124 ? 24.438 7.359 2.781 1 97.69 124 GLU B CA 1
ATOM 2130 C C . GLU B 1 124 ? 23.453 6.348 2.188 1 97.69 124 GLU B C 1
ATOM 2132 O O . GLU B 1 124 ? 23.047 6.48 1.032 1 97.69 124 GLU B O 1
ATOM 2137 N N . GLU B 1 125 ? 23.078 5.344 2.947 1 98 125 GLU B N 1
ATOM 2138 C CA . GLU B 1 125 ? 22.078 4.367 2.521 1 98 125 GLU B CA 1
ATOM 2139 C C . GLU B 1 125 ? 20.75 5.043 2.203 1 98 125 GLU B C 1
ATOM 2141 O O . GLU B 1 125 ? 20.109 4.707 1.21 1 98 125 GLU B O 1
ATOM 2146 N N . ARG B 1 126 ? 20.438 5.98 3.041 1 97.44 126 ARG B N 1
ATOM 2147 C CA . ARG B 1 126 ? 19.188 6.703 2.873 1 97.44 126 ARG B CA 1
ATOM 2148 C C . ARG B 1 126 ? 19.172 7.48 1.562 1 97.44 126 ARG B C 1
ATOM 2150 O O . ARG B 1 126 ? 18.203 7.402 0.796 1 97.44 126 ARG B O 1
ATOM 2157 N N . GLU B 1 127 ? 20.219 8.195 1.343 1 96.94 127 GLU B N 1
ATOM 2158 C CA . GLU B 1 127 ? 20.297 9.016 0.141 1 96.94 127 GLU B CA 1
ATOM 2159 C C . GLU B 1 127 ? 20.297 8.156 -1.119 1 96.94 127 GLU B C 1
ATOM 2161 O O . GLU B 1 127 ? 19.594 8.469 -2.086 1 96.94 127 GLU B O 1
ATOM 2166 N N . GLN B 1 128 ? 21.016 7.086 -1.104 1 97.5 128 GLN B N 1
ATOM 2167 C CA . GLN B 1 128 ? 21.094 6.191 -2.254 1 97.5 128 GLN B CA 1
ATOM 2168 C C . GLN B 1 128 ? 19.734 5.523 -2.518 1 97.5 128 GLN B C 1
ATOM 2170 O O . GLN B 1 128 ? 19.312 5.422 -3.666 1 97.5 128 GLN B O 1
ATOM 2175 N N . THR B 1 129 ? 19.141 5.051 -1.479 1 98 129 THR B N 1
ATOM 2176 C CA . THR B 1 129 ? 17.844 4.391 -1.622 1 98 129 THR B CA 1
ATOM 2177 C C . THR B 1 129 ? 16.781 5.379 -2.104 1 98 129 THR B C 1
ATOM 2179 O O . THR B 1 129 ? 15.922 5.031 -2.916 1 98 129 THR B O 1
ATOM 2182 N N . HIS B 1 130 ? 16.891 6.594 -1.58 1 97.06 130 HIS B N 1
ATOM 2183 C CA . HIS B 1 130 ? 15.984 7.648 -2.031 1 97.06 130 HIS B CA 1
ATOM 2184 C C . HIS B 1 130 ? 16.094 7.852 -3.537 1 97.06 130 HIS B C 1
ATOM 2186 O O . HIS B 1 130 ? 15.07 7.91 -4.23 1 97.06 130 HIS B O 1
ATOM 2192 N N . ARG B 1 131 ? 17.281 7.91 -4.035 1 97 131 ARG B N 1
ATOM 2193 C CA . ARG B 1 131 ? 17.516 8.102 -5.461 1 97 131 ARG B CA 1
ATOM 2194 C C . ARG B 1 131 ? 16.969 6.926 -6.27 1 97 131 ARG B C 1
ATOM 2196 O O . ARG B 1 131 ? 16.375 7.117 -7.328 1 97 131 ARG B O 1
ATOM 2203 N N . VAL B 1 132 ? 17.203 5.781 -5.785 1 98 132 VAL B N 1
ATOM 2204 C CA . VAL B 1 132 ? 16.734 4.578 -6.469 1 98 132 VAL B CA 1
ATOM 2205 C C . VAL B 1 132 ? 15.203 4.566 -6.512 1 98 132 VAL B C 1
ATOM 2207 O O . VAL B 1 132 ? 14.609 4.254 -7.547 1 98 132 VAL B O 1
ATOM 2210 N N . LEU B 1 133 ? 14.555 4.895 -5.379 1 97.44 133 LEU B N 1
ATOM 2211 C CA . LEU B 1 133 ? 13.094 4.93 -5.324 1 97.44 133 LEU B CA 1
ATOM 2212 C C . LEU B 1 133 ? 12.539 5.965 -6.301 1 97.44 133 LEU B C 1
ATOM 2214 O O . LEU B 1 133 ? 11.5 5.738 -6.926 1 97.44 133 LEU B O 1
ATOM 2218 N N . GLU B 1 134 ? 13.242 7.078 -6.41 1 95.81 134 GLU B N 1
ATOM 2219 C CA . GLU B 1 134 ? 12.82 8.086 -7.379 1 95.81 134 GLU B CA 1
ATOM 2220 C C . GLU B 1 134 ? 12.852 7.535 -8.805 1 95.81 134 GLU B C 1
ATOM 2222 O O . GLU B 1 134 ? 11.914 7.734 -9.57 1 95.81 134 GLU B O 1
ATOM 2227 N N . LYS B 1 135 ? 13.945 6.84 -9.141 1 96.94 135 LYS B N 1
ATOM 2228 C CA . LYS B 1 135 ? 14.078 6.227 -10.461 1 96.94 135 LYS B CA 1
ATOM 2229 C C . LYS B 1 135 ? 12.977 5.195 -10.695 1 96.94 135 LYS B C 1
ATOM 2231 O O . LYS B 1 135 ? 12.375 5.164 -11.773 1 96.94 135 LYS B O 1
ATOM 2236 N N . LEU B 1 136 ? 12.734 4.398 -9.695 1 97.44 136 LEU B N 1
ATOM 2237 C CA . LEU B 1 136 ? 11.75 3.334 -9.82 1 97.44 136 LEU B CA 1
ATOM 2238 C C . LEU B 1 136 ? 10.344 3.908 -9.938 1 97.44 136 LEU B C 1
ATOM 2240 O O . LEU B 1 136 ? 9.531 3.406 -10.719 1 97.44 136 LEU B O 1
ATOM 2244 N N . LEU B 1 137 ? 10.07 4.879 -9.141 1 94.81 137 LEU B N 1
ATOM 2245 C CA . LEU B 1 137 ? 8.758 5.52 -9.227 1 94.81 137 LEU B CA 1
ATOM 2246 C C . LEU B 1 137 ? 8.523 6.09 -10.617 1 94.81 137 LEU B C 1
ATOM 2248 O O . LEU B 1 137 ? 7.449 5.895 -11.195 1 94.81 137 LEU B O 1
ATOM 2252 N N . HIS B 1 138 ? 9.516 6.754 -11.117 1 94 138 HIS B N 1
ATOM 2253 C CA . HIS B 1 138 ? 9.422 7.309 -12.461 1 94 138 HIS B CA 1
ATOM 2254 C C . HIS B 1 138 ? 9.133 6.219 -13.492 1 94 138 HIS B C 1
ATOM 2256 O O . HIS B 1 138 ? 8.281 6.391 -14.367 1 94 138 HIS B O 1
ATOM 2262 N N . GLU B 1 139 ? 9.805 5.113 -13.375 1 95.81 139 GLU B N 1
ATOM 2263 C CA . GLU B 1 139 ? 9.664 4.016 -14.328 1 95.81 139 GLU B CA 1
ATOM 2264 C C . GLU B 1 139 ? 8.305 3.334 -14.18 1 95.81 139 GLU B C 1
ATOM 2266 O O . GLU B 1 139 ? 7.66 3.01 -15.18 1 95.81 139 GLU B O 1
ATOM 2271 N N . VAL B 1 140 ? 7.871 3.1 -12.938 1 94.75 140 VAL B N 1
ATOM 2272 C CA . VAL B 1 140 ? 6.656 2.324 -12.711 1 94.75 140 VAL B CA 1
ATOM 2273 C C . VAL B 1 140 ? 5.438 3.146 -13.117 1 94.75 140 VAL B C 1
ATOM 2275 O O . VAL B 1 140 ? 4.426 2.592 -13.555 1 94.75 140 VAL B O 1
ATOM 2278 N N . GLU B 1 141 ? 5.484 4.445 -13.062 1 88.94 141 GLU B N 1
ATOM 2279 C CA . GLU B 1 141 ? 4.379 5.32 -13.445 1 88.94 141 GLU B CA 1
ATOM 2280 C C . GLU B 1 141 ? 4.121 5.254 -14.945 1 88.94 141 GLU B C 1
ATOM 2282 O O . GLU B 1 141 ? 3.037 5.609 -15.414 1 88.94 141 GLU B O 1
ATOM 2287 N N . LYS B 1 142 ? 5.145 4.758 -15.688 1 90.69 142 LYS B N 1
ATOM 2288 C CA . LYS B 1 142 ? 5.012 4.621 -17.125 1 90.69 142 LYS B CA 1
ATOM 2289 C C . LYS B 1 142 ? 4.281 3.332 -17.5 1 90.69 142 LYS B C 1
ATOM 2291 O O . LYS B 1 142 ? 3.912 3.129 -18.656 1 90.69 142 LYS B O 1
ATOM 2296 N N . LYS B 1 143 ? 4.25 2.527 -16.5 1 88.38 143 LYS B N 1
ATOM 2297 C CA . LYS B 1 143 ? 3.734 1.191 -16.781 1 88.38 143 LYS B CA 1
ATOM 2298 C C . LYS B 1 143 ? 2.23 1.117 -16.547 1 88.38 143 LYS B C 1
ATOM 2300 O O . LYS B 1 143 ? 1.511 2.092 -16.766 1 88.38 143 LYS B O 1
#

Foldseek 3Di:
DPCVPDDPVRVVVVVVVVLLVQLCVVCVVVVDDSLQLVLLLVQAVDPDFDFLVRSCVVVVHDSVVSVVSVVVCVVVVQKDWDQDPVHNPTTTIHGDPNSNVSNVVSVVSSVVSVVVVCVVDDPVVVVVVVVVVVVVVVVVVVD/DPCVPDDPVRVVVVVVVVLLVQLCVVCVVVVDDSLQLVLLLVQAVDPDFDFLVRSCVVVVHDSVVSVVSVVVCVVVQQKDWDQDPVHNPTTTIHGDPNSNVSNVVSVVSSVVSVVVVCVVDDPVVVVVVVVVVVVVVVVVVVD

pLDDT: mean 90.7, std 9.72, range [47.69, 98.12]

Secondary structure (DSSP, 8-state):
--GGG--HHHHHHHHHHHHHHHHHHHTGGG-S-HHHHHHHHHHHH-SSPEEHHHHHHHHT--HHHHHHHHHHHHHTTSEEEE--SS-TT--EEEE-HHHHHHHHHHHHHHHHHHHHHHTTS-HHHHHHHHHHHHHHHHHHTT-/--GGG--HHHHHHHHHHHHHHHHHHHTGGG-S-HHHHHHHHHHHH-SSPEEHHHHHHHHT--HHHHHHHHHHHHHTTSEEEE--SS-TT--EEEE-HHHHHHHHHHHHHHHHHHHHHHTTS-HHHHHHHHHHHHHHHHHHTT-

Radius of gyration: 19.94 Å; Cα contacts (8 Å, |Δi|>4): 320; chains: 2; bounding box: 44×64×37 Å

Solvent-accessible surface area (backbone atoms only — not comparable to full-atom values): 15557 Å² total; per-residue (Å²): 125,82,67,85,73,52,51,68,69,54,41,44,37,52,32,33,48,39,46,53,49,38,46,46,62,72,42,54,86,70,75,62,55,66,71,51,57,52,50,43,34,56,39,52,70,38,89,62,67,33,35,68,67,52,47,17,60,74,70,70,49,54,66,86,60,42,52,61,50,48,53,50,34,37,73,70,49,28,33,42,80,42,62,44,86,89,41,72,82,43,55,26,34,39,49,31,75,58,19,43,52,51,33,52,53,49,48,51,52,44,49,52,50,48,58,60,46,52,67,73,49,51,73,66,56,48,54,52,39,47,52,50,44,52,48,42,32,60,49,34,73,73,92,124,82,67,85,73,51,52,68,69,56,41,44,35,51,33,33,48,39,44,52,49,38,45,44,62,74,41,55,86,70,75,61,56,68,69,52,57,51,50,43,34,59,38,52,70,38,90,62,66,35,35,65,68,54,46,19,60,74,70,70,47,54,65,84,60,40,52,61,51,50,54,51,34,37,74,69,49,28,32,44,81,42,63,44,85,89,42,72,81,43,55,27,36,40,50,31,74,57,19,43,53,49,32,53,51,51,49,51,54,46,50,54,48,49,57,59,46,52,66,73,50,50,74,66,55,48,53,52,39,46,52,50,43,53,48,43,33,60,49,33,70,72,89

InterPro domains:
  IPR000835 MarR-type HTH domain [PF12802] (31-89)
  IPR000835 MarR-type HTH domain [PR00598] (50-66)
  IPR000835 MarR-type HTH domain [PR00598] (67-82)
  IPR000835 MarR-type HTH domain [PR00598] (86-102)
  IPR000835 MarR-type HTH domain [PR00598] (116-136)
  IPR000835 MarR-type HTH domain [PS50995] (5-138)
  IPR000835 MarR-type HTH domain [SM00347] (25-126)
  IPR036388 Winged helix-like DNA-binding domain superfamily [G3DSA:1.10.10.10] (6-143)
  IPR036390 Winged helix DNA-binding domain superfamily [SSF46785] (4-140)
  IPR039422 Transcription regulators MarR/SlyA-like [PTHR33164] (15-141)

Sequence (286 aa):
MDNRQLNFSHLLYLTAH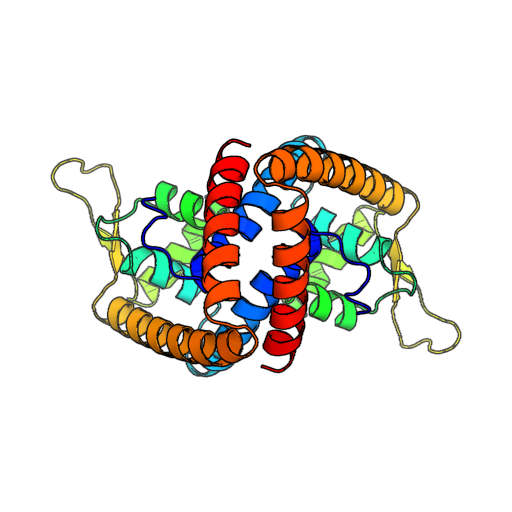HWRLAVNRRLKNLGMSQASWVAVSAIARNEQPLSQSELAQELGVESATIVPLINRLVELELVERVKPDSDKRKRLLVATAKGMALFHQVKAVADDLREEILTAITPEEREQTHRVLEKLLHEVEKKMDNRQLNFSHLLYLTAHHWRLAVNRRLKNLGMSQASWVAVSAIARNEQPLSQSELAQELGVESATIVPLINRLVELELVERVKPDSDKRKRLLVATAKGMALFHQVKAVADDLREEILTAITPEEREQTHRVLEKLLHEVEKK

Nearest PDB structures (foldseek):
  4zzl-assembly1_B  TM=8.236E-01  e=3.922E-08  Pseudomonas aeruginosa
  5cyv-assembly1_B  TM=8.418E-01  e=6.877E-08  Rhodococcus jostii RHA1
  1lnw-assembly7_A  TM=8.037E-01  e=5.358E-08  Pseudomonas aeruginosa
  5x80-assembly1_B  TM=7.790E-01  e=3.253E-08  Mycobacterium tuberculosis H37Rv
  7kfq-assembly1_A  TM=8.052E-01  e=1.283E-07  Variovorax paradoxus

Organism: Klebsiella aerogenes (strain ATCC 13048 / DSM 30053 / CCUG 1429 / JCM 1235 / KCTC 2190 / NBRC 13534 / NCIMB 10102 / NCTC 10006 / CDC 819-56) (NCBI:txid1028307)